Protein AF-R6H726-F1 (afdb_monomer_lite)

Sequence (244 aa):
MNNQNWNPQHPQPAQQMPPIPQSKSGMAIAGFVLGIIALLTSFLPIINNFSFFLAILGMIFGIVGMVGIMKGKKSGKGLAIAAIAICVVSGVVVLGTQSMYSGALDSATSSATTTSTSASSVTNTESTSASDSASGTSSAADPSVSAEYRNALAKAQQYSDMMHMSKQGIYDQLTSEYGEKFPADAAQYAIDNVEADWNANALEKAKLYQDQGSMSKSAIHDQLTSQYGEQFTESEADYAIANL

Secondary structure (DSSP, 8-state):
-------PPPPPP---PPPPPPPP-HHHHHHHHHHHHHHHHTT-TT-TTHHHHHHHHHHHHHHHHHHHHHTTS---HHHHHHHHHHHHHHHHHHHHHHHHHHHHHHHHHTTSSSS---------------------------HHHHHHHHHHHHHHHHHHHHH---HHHHHHHHH-TTTT---HHHHHHHHHH----HHHHHHHHHHHHHHHH---HHHHHHHHH-TTTT---HHHHHHHHHT-

pLDDT: mean 72.54, std 22.47, range [28.48, 98.81]

Structure (mmCIF, N/CA/C/O backbone):
data_AF-R6H726-F1
#
_entry.id   AF-R6H726-F1
#
loop_
_atom_site.group_PDB
_atom_site.id
_atom_site.type_symbol
_atom_site.label_atom_id
_atom_site.label_alt_id
_atom_site.label_comp_id
_atom_site.label_asym_id
_atom_site.label_entity_id
_atom_site.label_seq_id
_atom_site.pdbx_PDB_ins_code
_atom_site.Cartn_x
_atom_site.Cartn_y
_atom_site.Cartn_z
_atom_site.occupancy
_atom_site.B_iso_or_equiv
_atom_site.auth_seq_id
_atom_site.auth_comp_id
_atom_site.auth_asym_id
_atom_site.auth_atom_id
_atom_site.pdbx_PDB_model_num
ATOM 1 N N . MET A 1 1 ? 94.510 34.497 31.373 1.00 40.47 1 MET A N 1
ATOM 2 C CA . MET A 1 1 ? 93.585 33.483 31.920 1.00 40.47 1 MET A CA 1
ATOM 3 C C . MET A 1 1 ? 92.318 33.456 31.079 1.00 40.47 1 MET A C 1
ATOM 5 O O . MET A 1 1 ? 91.913 34.495 30.577 1.00 40.47 1 MET A O 1
ATOM 9 N N . ASN A 1 2 ? 91.782 32.254 30.896 1.00 46.28 2 ASN A N 1
ATOM 10 C CA . ASN A 1 2 ? 90.725 31.847 29.971 1.00 46.28 2 ASN A CA 1
ATOM 11 C C . ASN A 1 2 ? 89.347 32.503 30.179 1.00 46.28 2 ASN A C 1
ATOM 13 O O . ASN A 1 2 ? 88.948 32.751 31.309 1.00 46.28 2 ASN A O 1
ATOM 17 N N . ASN A 1 3 ? 88.630 32.603 29.051 1.00 51.09 3 ASN A N 1
ATOM 18 C CA . ASN A 1 3 ? 87.214 32.288 28.802 1.00 51.09 3 ASN A CA 1
ATOM 19 C C . ASN A 1 3 ? 86.133 32.859 29.734 1.00 51.09 3 ASN A C 1
ATOM 21 O O . ASN A 1 3 ? 86.041 32.477 30.892 1.00 51.09 3 ASN A O 1
ATOM 25 N N . GLN A 1 4 ? 85.143 33.531 29.137 1.00 57.34 4 GLN A N 1
ATOM 26 C CA . GLN A 1 4 ? 83.876 32.870 28.785 1.00 57.34 4 GLN A CA 1
ATOM 27 C C . GLN A 1 4 ? 83.041 33.751 27.839 1.00 57.34 4 GLN A C 1
ATOM 29 O O . GLN A 1 4 ? 82.635 34.858 28.173 1.00 57.34 4 GLN A O 1
ATOM 34 N N . ASN A 1 5 ? 82.812 33.227 26.634 1.00 57.19 5 ASN A N 1
ATOM 35 C CA . ASN A 1 5 ? 81.835 33.709 25.664 1.00 57.19 5 ASN A CA 1
ATOM 36 C C . ASN A 1 5 ? 80.428 33.452 26.225 1.00 57.19 5 ASN A C 1
ATOM 38 O O . ASN A 1 5 ? 80.025 32.293 26.334 1.00 57.19 5 ASN A O 1
ATOM 42 N N . TRP A 1 6 ? 79.705 34.513 26.589 1.00 57.53 6 TRP A N 1
ATOM 43 C CA . TRP A 1 6 ? 78.291 34.433 26.942 1.00 57.53 6 TRP A CA 1
ATOM 44 C C . TRP A 1 6 ? 77.451 35.059 25.826 1.00 57.53 6 TRP A C 1
ATOM 46 O O . TRP A 1 6 ? 77.619 36.227 25.481 1.00 57.53 6 TRP A O 1
ATOM 56 N N . ASN A 1 7 ? 76.568 34.241 25.256 1.00 64.00 7 ASN A N 1
ATOM 57 C CA . ASN A 1 7 ? 75.765 34.516 24.072 1.00 64.00 7 ASN A CA 1
ATOM 58 C C . ASN A 1 7 ? 74.352 34.988 24.475 1.00 64.00 7 ASN A C 1
ATOM 60 O O . ASN A 1 7 ? 73.548 34.148 24.891 1.00 64.00 7 ASN A O 1
ATOM 64 N N . PRO A 1 8 ? 73.993 36.276 24.328 1.00 66.94 8 PRO A N 1
ATOM 65 C CA . PRO A 1 8 ? 72.629 36.724 24.584 1.00 66.94 8 PRO A CA 1
ATOM 66 C C . PRO A 1 8 ? 71.681 36.215 23.490 1.00 66.94 8 PRO A C 1
ATOM 68 O O . PRO A 1 8 ? 71.815 36.551 22.316 1.00 66.94 8 PRO A O 1
ATOM 71 N N . GLN A 1 9 ? 70.707 35.387 23.875 1.00 58.16 9 GLN A N 1
ATOM 72 C CA . GLN A 1 9 ? 69.601 35.017 22.995 1.00 58.16 9 GLN A CA 1
ATOM 73 C C . GLN A 1 9 ? 68.709 36.241 22.754 1.00 58.16 9 GLN A C 1
ATOM 75 O O . GLN A 1 9 ? 68.159 36.818 23.691 1.00 58.16 9 GLN A O 1
ATOM 80 N N . HIS A 1 10 ? 68.560 36.632 21.491 1.00 67.75 10 HIS A N 1
ATOM 81 C CA . HIS A 1 10 ? 67.606 37.658 21.090 1.00 67.75 10 HIS A CA 1
ATOM 82 C C . HIS A 1 10 ? 66.172 37.097 21.177 1.00 67.75 10 HIS A C 1
ATOM 84 O O . HIS A 1 10 ? 65.918 36.024 20.622 1.00 67.75 10 HIS A O 1
ATOM 90 N N . PRO A 1 11 ? 65.219 37.797 21.822 1.00 64.50 11 PRO A N 1
ATOM 91 C CA . PRO A 1 11 ? 63.807 37.432 21.771 1.00 64.50 11 PRO A CA 1
ATOM 92 C C . PRO A 1 11 ? 63.312 37.480 20.321 1.00 64.50 11 PRO A C 1
ATOM 94 O O . PRO A 1 11 ? 63.497 38.486 19.635 1.00 64.50 11 PRO A O 1
ATOM 97 N N . GLN A 1 12 ? 62.694 36.402 19.838 1.00 65.75 12 GLN A N 1
ATOM 98 C CA . GLN A 1 12 ? 62.108 36.391 18.498 1.00 65.75 12 GLN A CA 1
ATOM 99 C C . GLN A 1 12 ? 60.852 37.280 18.459 1.00 65.75 12 GLN A C 1
ATOM 101 O O . GLN A 1 12 ? 60.063 37.248 19.408 1.00 65.75 12 GLN A O 1
ATOM 106 N N . PRO A 1 13 ? 60.633 38.071 17.391 1.00 61.34 13 PRO A N 1
ATOM 107 C CA . PRO A 1 13 ? 59.430 38.883 17.264 1.00 61.34 13 PRO A CA 1
ATOM 108 C C . PRO A 1 13 ? 58.193 37.980 17.182 1.00 61.34 13 PRO A C 1
ATOM 110 O O . PRO A 1 13 ? 58.159 37.021 16.409 1.00 61.34 13 PRO A O 1
ATOM 113 N N . ALA A 1 14 ? 57.175 38.292 17.986 1.00 62.50 14 ALA A N 1
ATOM 114 C CA . ALA A 1 14 ? 55.898 37.590 17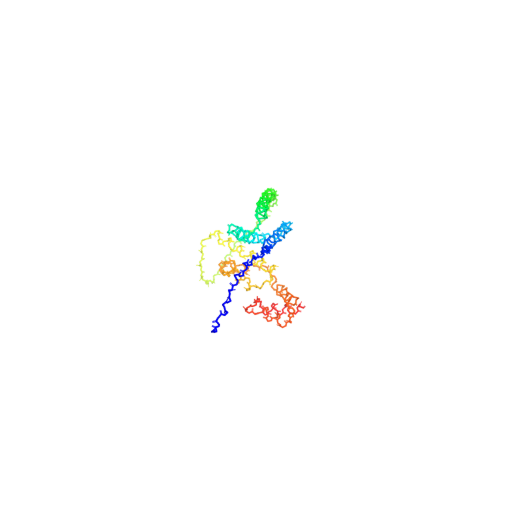.979 1.00 62.50 14 ALA A CA 1
ATOM 115 C C . ALA A 1 14 ? 55.275 37.652 16.576 1.00 62.50 14 ALA A C 1
ATOM 117 O O . ALA A 1 14 ? 54.938 38.729 16.080 1.00 62.50 14 ALA A O 1
ATOM 118 N N . GLN A 1 15 ? 55.139 36.497 15.925 1.00 56.91 15 GLN A N 1
ATOM 119 C CA . GLN A 1 15 ? 54.510 36.406 14.614 1.00 56.91 15 GLN A CA 1
ATOM 120 C C . GLN A 1 15 ? 53.015 36.724 14.741 1.00 56.91 15 GLN A C 1
ATOM 122 O O . GLN A 1 15 ? 52.256 35.972 15.350 1.00 56.91 15 GLN A O 1
ATOM 127 N N . GLN A 1 16 ? 52.590 37.856 14.175 1.00 62.25 16 GLN A N 1
ATOM 128 C CA . GLN A 1 16 ? 51.175 38.175 14.004 1.00 62.25 16 GLN A CA 1
ATOM 129 C C . GLN A 1 16 ? 50.576 37.212 12.977 1.00 62.25 16 GLN A C 1
ATOM 131 O O . GLN A 1 16 ? 50.943 37.218 11.803 1.00 62.25 16 GLN A O 1
ATOM 136 N N . MET A 1 17 ? 49.665 36.361 13.442 1.00 62.59 17 MET A N 1
ATOM 137 C CA . MET A 1 17 ? 48.960 35.392 12.611 1.00 62.59 17 MET A CA 1
ATOM 138 C C . MET A 1 17 ? 48.008 36.130 11.645 1.00 62.59 17 MET A C 1
ATOM 140 O O . MET A 1 17 ? 47.290 37.032 12.088 1.00 62.59 17 MET A O 1
ATOM 144 N N . PRO A 1 18 ? 47.975 35.786 10.343 1.00 73.25 18 PRO A N 1
ATOM 145 C CA . PRO A 1 18 ? 47.077 36.431 9.387 1.00 73.25 18 PRO A CA 1
ATOM 146 C C . PRO A 1 18 ? 45.600 36.168 9.743 1.00 73.25 18 PRO A C 1
ATOM 148 O O . PRO A 1 18 ? 45.278 35.094 10.263 1.00 73.25 18 PRO A O 1
ATOM 151 N N . PRO A 1 19 ? 44.679 37.115 9.466 1.00 69.06 19 PRO A N 1
ATOM 152 C CA . PRO A 1 19 ? 43.258 36.924 9.733 1.00 69.06 19 PRO A CA 1
ATOM 153 C C . PRO A 1 19 ? 42.724 35.724 8.942 1.00 69.06 19 PRO A C 1
ATOM 155 O O . PRO A 1 19 ? 42.840 35.658 7.719 1.00 69.06 19 PRO A O 1
ATOM 158 N N . ILE A 1 20 ? 42.140 34.761 9.659 1.00 65.00 20 ILE A N 1
ATOM 159 C CA . ILE A 1 20 ? 41.645 33.505 9.090 1.00 65.00 20 ILE A CA 1
ATOM 160 C C . ILE A 1 20 ? 40.425 33.805 8.196 1.00 65.00 20 ILE A C 1
ATOM 162 O O . ILE A 1 20 ? 39.453 34.393 8.688 1.00 65.00 20 ILE A O 1
ATOM 166 N N . PRO A 1 21 ? 40.421 33.395 6.913 1.00 64.06 21 PRO A N 1
ATOM 167 C CA . PRO A 1 21 ? 39.277 33.590 6.030 1.00 64.06 21 PRO A CA 1
ATOM 168 C C . PRO A 1 21 ? 38.061 32.803 6.545 1.00 64.06 21 PRO A C 1
ATOM 170 O O . PRO A 1 21 ? 38.102 31.586 6.713 1.00 64.06 21 PRO A O 1
ATOM 173 N N . GLN A 1 22 ? 36.967 33.517 6.821 1.00 61.66 22 GLN A N 1
ATOM 174 C CA . GLN A 1 22 ? 35.716 32.947 7.325 1.00 61.66 22 GLN A CA 1
ATOM 175 C C . GLN A 1 22 ? 34.981 32.213 6.193 1.00 61.66 22 GLN A C 1
ATOM 177 O O . GLN A 1 22 ? 34.599 32.827 5.193 1.00 61.66 22 GLN A O 1
ATOM 182 N N . SER A 1 23 ? 34.761 30.905 6.340 1.00 62.22 23 SER A N 1
ATOM 183 C CA . SER A 1 23 ? 34.026 30.111 5.354 1.00 62.22 23 SER A CA 1
ATOM 184 C C . SER A 1 23 ? 32.521 30.385 5.440 1.00 62.22 23 SER A C 1
ATOM 186 O O . SER A 1 23 ? 31.914 30.415 6.514 1.00 62.22 23 SER A O 1
ATOM 188 N N . LYS A 1 24 ? 31.896 30.614 4.281 1.00 58.06 24 LYS A N 1
ATOM 189 C CA . LYS A 1 24 ? 30.443 30.797 4.182 1.00 58.06 24 LYS A CA 1
ATOM 190 C C . LYS A 1 24 ? 29.753 29.504 4.628 1.00 58.06 24 LYS A C 1
ATOM 192 O O . LYS A 1 24 ? 30.136 28.411 4.218 1.00 58.06 24 LYS A O 1
ATOM 197 N N . SER A 1 25 ? 28.747 29.625 5.494 1.00 59.44 25 SER A N 1
ATOM 198 C CA . SER A 1 25 ? 28.075 28.474 6.104 1.00 59.44 25 SER A CA 1
ATOM 199 C C . SER A 1 25 ? 27.289 27.694 5.049 1.00 59.44 25 SER A C 1
ATOM 201 O O . SER A 1 25 ? 26.216 28.133 4.639 1.00 59.44 25 SER A O 1
ATOM 203 N N . GLY A 1 26 ? 27.787 26.520 4.651 1.00 67.81 26 GLY A N 1
ATOM 204 C CA . GLY A 1 26 ? 27.115 25.638 3.686 1.00 67.81 26 GLY A CA 1
ATOM 205 C C . GLY A 1 26 ? 25.667 25.308 4.065 1.00 67.81 26 GLY A C 1
ATOM 206 O O . GLY A 1 26 ? 24.813 25.200 3.195 1.00 67.81 26 GLY A O 1
ATOM 207 N N . MET A 1 27 ? 25.344 25.284 5.361 1.00 58.47 27 MET A N 1
ATOM 208 C CA . MET A 1 27 ? 23.968 25.078 5.827 1.00 58.47 27 MET A CA 1
ATOM 209 C C . MET A 1 27 ? 23.019 26.247 5.531 1.00 58.47 27 MET A C 1
ATOM 211 O O . MET A 1 27 ? 21.830 26.024 5.344 1.00 58.47 27 MET A O 1
ATOM 215 N N . ALA A 1 28 ? 23.520 27.485 5.454 1.00 59.78 28 ALA A N 1
ATOM 216 C CA . ALA A 1 28 ? 22.685 28.624 5.068 1.00 59.78 28 ALA A CA 1
ATOM 217 C C . ALA A 1 28 ? 22.342 28.568 3.571 1.00 59.78 28 ALA A C 1
ATOM 219 O O . ALA A 1 28 ? 21.227 28.894 3.178 1.00 59.78 28 ALA A O 1
ATOM 220 N N . ILE A 1 29 ? 23.287 28.095 2.754 1.00 69.56 29 ILE A N 1
ATOM 221 C CA . ILE A 1 29 ? 23.073 27.850 1.325 1.00 69.56 29 ILE A CA 1
ATOM 222 C C . ILE A 1 29 ? 22.086 26.691 1.144 1.00 69.56 29 ILE A C 1
ATOM 224 O O . ILE A 1 29 ? 21.140 26.828 0.379 1.00 69.56 29 ILE A O 1
ATOM 228 N N . ALA A 1 30 ? 22.237 25.600 1.901 1.00 69.88 30 ALA A N 1
ATOM 229 C CA . ALA A 1 30 ? 21.300 24.479 1.870 1.00 69.88 30 ALA A CA 1
ATOM 230 C C . ALA A 1 30 ? 19.873 24.907 2.254 1.00 69.88 30 ALA A C 1
ATOM 232 O O . ALA A 1 30 ? 18.935 24.606 1.525 1.00 69.88 30 ALA A O 1
ATOM 233 N N . GLY A 1 31 ? 19.704 25.678 3.335 1.00 67.62 31 GLY A N 1
ATOM 234 C CA . GLY A 1 31 ? 18.392 26.201 3.734 1.00 67.62 31 GLY A CA 1
ATOM 235 C C . GLY A 1 31 ? 17.766 27.125 2.684 1.00 67.62 31 GLY A C 1
ATOM 236 O O . GLY A 1 31 ? 16.566 27.055 2.438 1.00 67.62 31 GLY A O 1
ATOM 237 N N . PHE A 1 32 ? 18.577 27.943 2.010 1.00 68.75 32 PHE A N 1
ATOM 238 C CA . PHE A 1 32 ? 18.111 28.809 0.928 1.00 68.75 32 PHE A CA 1
ATOM 239 C C . PHE A 1 32 ? 17.684 28.015 -0.316 1.00 68.75 32 PHE A C 1
ATOM 241 O O . PHE A 1 32 ? 16.615 28.266 -0.867 1.00 68.75 32 PHE A O 1
ATOM 248 N N . VAL A 1 33 ? 18.478 27.020 -0.726 1.00 74.56 33 VAL A N 1
ATOM 249 C CA . VAL A 1 33 ? 18.163 26.138 -1.863 1.00 74.56 33 VAL A CA 1
ATOM 250 C C . VAL A 1 33 ? 16.895 25.328 -1.586 1.00 74.56 33 VAL A C 1
ATOM 252 O O . VAL A 1 33 ? 16.021 25.258 -2.445 1.00 74.56 33 VAL A O 1
ATOM 255 N N . LEU A 1 34 ? 16.743 24.791 -0.373 1.00 64.69 34 LEU A N 1
ATOM 256 C CA . LEU A 1 34 ? 15.528 24.082 0.033 1.00 64.69 34 LEU A CA 1
ATOM 257 C C . LEU A 1 34 ? 14.300 25.005 0.063 1.00 64.69 34 LEU A C 1
ATOM 259 O O . LEU A 1 34 ? 13.231 24.598 -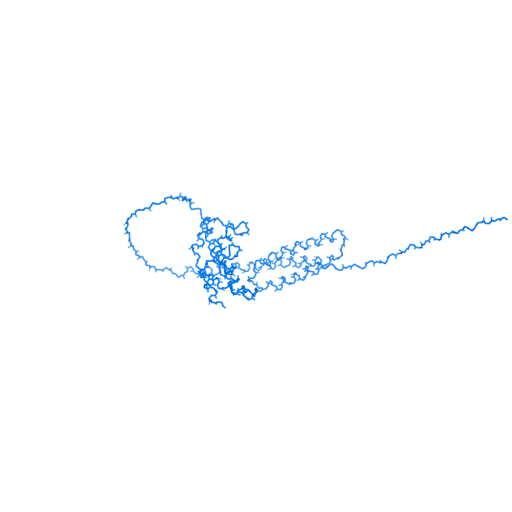0.380 1.00 64.69 34 LEU A O 1
ATOM 263 N N . GLY A 1 35 ? 14.449 26.258 0.507 1.00 68.31 35 GLY A N 1
ATOM 264 C CA . GLY A 1 35 ? 13.370 27.251 0.475 1.00 68.31 35 GLY A CA 1
ATOM 265 C C . GLY A 1 35 ? 12.905 27.597 -0.944 1.00 68.31 35 GLY A C 1
ATOM 266 O O . GLY A 1 35 ? 11.708 27.728 -1.186 1.00 68.31 35 GLY A O 1
ATOM 267 N N . ILE A 1 36 ? 13.832 27.684 -1.903 1.00 74.94 36 ILE A N 1
ATOM 268 C CA . ILE A 1 36 ? 13.493 27.893 -3.319 1.00 74.94 36 ILE A CA 1
ATOM 269 C C . ILE A 1 36 ? 12.785 26.666 -3.899 1.00 74.94 36 ILE A C 1
ATOM 271 O O . ILE A 1 36 ? 11.773 26.820 -4.575 1.00 74.94 36 ILE A O 1
ATOM 275 N N . ILE A 1 37 ? 13.271 25.453 -3.617 1.00 72.19 37 ILE A N 1
ATOM 276 C CA . ILE A 1 37 ? 12.619 24.213 -4.067 1.00 72.19 37 ILE A CA 1
ATOM 277 C C . ILE A 1 37 ? 11.195 24.121 -3.498 1.00 72.19 37 ILE A C 1
ATOM 279 O O . ILE A 1 37 ? 10.268 23.786 -4.232 1.00 72.19 37 ILE A O 1
ATOM 283 N N . ALA A 1 38 ? 10.991 24.492 -2.233 1.00 62.19 38 ALA A N 1
ATOM 284 C CA . ALA A 1 38 ? 9.666 24.558 -1.619 1.00 62.19 38 ALA A CA 1
ATOM 285 C C . ALA A 1 38 ? 8.751 25.595 -2.300 1.00 62.19 38 ALA A C 1
ATOM 287 O O . ALA A 1 38 ? 7.594 25.299 -2.581 1.00 62.19 38 ALA A O 1
ATOM 288 N N . LEU A 1 39 ? 9.262 26.786 -2.639 1.00 67.00 39 LEU A N 1
ATOM 289 C CA . LEU A 1 39 ? 8.493 27.804 -3.371 1.00 67.00 39 LEU A CA 1
ATOM 290 C C . LEU A 1 39 ? 8.109 27.352 -4.784 1.00 67.00 39 LEU A C 1
ATOM 292 O O . LEU A 1 39 ? 6.985 27.590 -5.215 1.00 67.00 39 LEU A O 1
ATOM 296 N N . LEU A 1 40 ? 9.024 26.692 -5.498 1.00 71.06 40 LEU A N 1
ATOM 297 C CA . LEU A 1 40 ? 8.775 26.204 -6.856 1.00 71.06 40 LEU A CA 1
ATOM 298 C C . LEU A 1 40 ? 7.818 25.004 -6.880 1.00 71.06 40 LEU A C 1
ATOM 300 O O . LEU A 1 40 ? 7.033 24.866 -7.813 1.00 71.06 40 LEU A O 1
ATOM 304 N N . THR A 1 41 ? 7.839 24.162 -5.845 1.00 65.19 41 THR A N 1
ATOM 305 C CA . THR A 1 41 ? 6.905 23.030 -5.695 1.00 65.19 41 THR A CA 1
ATOM 306 C C . THR A 1 41 ? 5.542 23.442 -5.126 1.00 65.19 41 THR A C 1
ATOM 308 O O . THR A 1 41 ? 4.568 22.715 -5.302 1.00 65.19 41 THR A O 1
ATOM 311 N N . SER 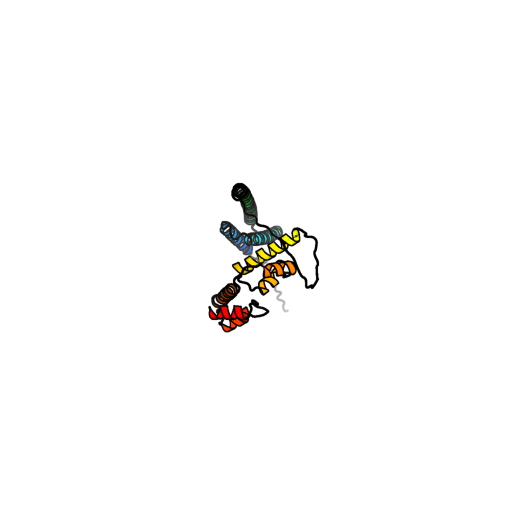A 1 42 ? 5.434 24.639 -4.536 1.00 61.50 42 SER A N 1
ATOM 312 C CA . SER A 1 42 ? 4.196 25.210 -3.976 1.00 61.50 42 SER A CA 1
ATOM 313 C C . SER A 1 42 ? 3.061 25.389 -5.001 1.00 61.50 42 SER A C 1
ATOM 315 O O . SER A 1 42 ? 1.902 25.530 -4.623 1.00 61.50 42 SER A O 1
ATOM 317 N N . PHE A 1 43 ? 3.361 25.380 -6.307 1.00 58.31 43 PHE A N 1
ATOM 318 C CA . PHE A 1 43 ? 2.370 25.608 -7.370 1.00 58.31 43 PHE A CA 1
ATOM 319 C C . PHE A 1 43 ? 1.674 24.331 -7.885 1.00 58.31 43 PHE A C 1
ATOM 321 O O . PHE A 1 43 ? 0.886 24.406 -8.826 1.00 58.31 43 PHE A O 1
ATOM 328 N N . LEU A 1 44 ? 1.933 23.164 -7.275 1.00 49.44 44 LEU A N 1
ATOM 329 C CA . LEU A 1 44 ? 1.243 21.903 -7.574 1.00 49.44 44 LEU A CA 1
ATOM 330 C C . LEU A 1 44 ? 0.349 21.475 -6.389 1.00 49.44 44 LEU A C 1
ATOM 332 O O . LEU A 1 44 ? 0.836 20.841 -5.452 1.00 49.44 44 LEU A O 1
ATOM 336 N N . PRO A 1 45 ? -0.965 21.766 -6.420 1.00 55.03 45 PRO A N 1
ATOM 337 C CA . PRO A 1 45 ? -1.899 21.521 -5.310 1.00 55.03 45 PRO A CA 1
ATOM 338 C C . PRO A 1 45 ? -2.178 20.040 -4.964 1.00 55.03 45 PRO A C 1
ATOM 340 O O . PRO A 1 45 ? -2.977 19.768 -4.075 1.00 55.03 45 PRO A O 1
ATOM 343 N N . ILE A 1 46 ? -1.515 19.074 -5.614 1.00 48.81 46 ILE A N 1
ATOM 344 C CA . ILE A 1 46 ? -1.715 17.628 -5.385 1.00 48.81 46 ILE A CA 1
ATOM 345 C C . ILE A 1 46 ? -0.662 17.042 -4.411 1.00 48.81 46 ILE A C 1
ATOM 347 O O . ILE A 1 46 ? -0.889 15.995 -3.813 1.00 48.81 46 ILE A O 1
ATOM 351 N N . ILE A 1 47 ? 0.457 17.736 -4.145 1.00 55.78 47 ILE A N 1
ATOM 352 C CA . ILE A 1 47 ? 1.514 17.279 -3.212 1.00 55.78 47 ILE A CA 1
ATOM 353 C C . ILE A 1 47 ? 1.337 17.977 -1.849 1.00 55.78 47 ILE A C 1
ATOM 355 O O . ILE A 1 47 ? 2.178 18.747 -1.390 1.00 55.78 47 ILE A O 1
ATOM 359 N N . ASN A 1 48 ? 0.190 17.764 -1.203 1.00 56.31 48 ASN A N 1
ATOM 360 C CA . ASN A 1 48 ? -0.256 18.595 -0.073 1.00 56.31 48 ASN A CA 1
ATOM 361 C C . ASN A 1 48 ? 0.095 18.067 1.339 1.00 56.31 48 ASN A C 1
ATOM 363 O O . ASN A 1 48 ? -0.296 18.678 2.324 1.00 56.31 48 ASN A O 1
ATOM 367 N N . ASN A 1 49 ? 0.862 16.981 1.489 1.00 50.25 49 ASN A N 1
ATOM 368 C CA . ASN A 1 49 ? 1.319 16.541 2.824 1.00 50.25 49 ASN A CA 1
ATOM 369 C C . ASN A 1 49 ? 2.838 16.597 3.018 1.00 50.25 49 ASN A C 1
ATOM 371 O O . ASN A 1 49 ? 3.301 16.844 4.127 1.00 50.25 49 ASN A O 1
ATOM 375 N N . PHE A 1 50 ? 3.639 16.456 1.960 1.00 60.62 50 PHE A N 1
ATOM 376 C CA . PHE A 1 50 ? 5.101 16.443 2.089 1.00 60.62 50 PHE A CA 1
ATOM 377 C C . PHE A 1 50 ? 5.682 17.837 2.385 1.00 60.62 50 PHE A C 1
ATOM 379 O O . PHE A 1 50 ? 6.585 17.986 3.210 1.00 60.62 50 PHE A O 1
ATOM 386 N N . SER A 1 51 ? 5.106 18.884 1.788 1.00 58.75 51 SER A N 1
ATOM 387 C CA . SER A 1 51 ? 5.564 20.270 1.953 1.00 58.75 51 SER A CA 1
ATOM 388 C C . SER A 1 51 ? 5.374 20.806 3.373 1.00 58.75 51 SER A C 1
ATOM 390 O O . SER A 1 51 ? 6.171 21.628 3.820 1.00 58.75 51 SER A O 1
ATOM 392 N N . PHE A 1 52 ? 4.378 20.312 4.118 1.00 61.75 52 PHE A N 1
ATOM 393 C CA . PHE A 1 52 ? 4.178 20.675 5.523 1.00 61.75 52 PHE A CA 1
ATOM 394 C C . PHE A 1 52 ? 5.325 20.161 6.406 1.00 61.75 52 PHE A C 1
ATOM 396 O O . PHE A 1 52 ? 5.909 20.925 7.177 1.00 61.75 52 PHE A O 1
ATOM 403 N N . PHE A 1 53 ? 5.727 18.898 6.234 1.00 63.62 53 PHE A N 1
ATOM 404 C CA . PHE A 1 53 ? 6.869 18.334 6.957 1.00 63.62 53 PHE A CA 1
ATOM 405 C C . PHE A 1 53 ? 8.192 18.992 6.544 1.00 63.62 53 PHE A C 1
ATOM 407 O O . PHE A 1 53 ? 9.019 19.293 7.406 1.00 63.62 53 PHE A O 1
ATOM 414 N N . LEU A 1 54 ? 8.374 19.308 5.256 1.00 63.03 54 LEU A N 1
ATOM 415 C CA . LEU A 1 54 ? 9.545 20.055 4.780 1.00 63.03 54 LEU A CA 1
ATOM 416 C C . LEU A 1 54 ? 9.591 21.483 5.334 1.00 63.03 54 LEU A C 1
ATOM 418 O O . LEU A 1 54 ? 10.671 21.964 5.675 1.00 63.03 54 LEU A O 1
ATOM 422 N N . ALA A 1 55 ? 8.443 22.147 5.474 1.00 59.59 55 ALA A N 1
ATOM 423 C CA . ALA A 1 55 ? 8.355 23.473 6.074 1.00 59.59 55 ALA A CA 1
ATOM 424 C C . ALA A 1 55 ? 8.706 23.444 7.569 1.00 59.59 55 ALA A C 1
ATOM 426 O O . ALA A 1 55 ? 9.462 24.301 8.030 1.00 59.59 55 ALA A O 1
ATOM 427 N N . ILE A 1 56 ? 8.242 22.434 8.315 1.00 72.94 56 ILE A N 1
ATOM 428 C CA . ILE A 1 56 ? 8.610 22.241 9.727 1.00 72.94 56 ILE A CA 1
ATOM 429 C C . ILE A 1 56 ? 10.114 21.982 9.860 1.00 72.94 56 ILE A C 1
ATOM 431 O O . ILE A 1 56 ? 10.780 22.637 10.663 1.00 72.94 56 ILE A O 1
ATOM 435 N N . LEU A 1 57 ? 10.682 21.091 9.040 1.00 72.62 57 LEU A N 1
ATOM 436 C CA . LEU A 1 57 ? 12.127 20.842 9.027 1.00 72.62 57 LEU A CA 1
ATOM 437 C C . LEU A 1 57 ? 12.908 22.117 8.680 1.00 72.62 57 LEU A C 1
ATOM 439 O O . LEU A 1 57 ? 13.852 22.473 9.385 1.00 72.62 57 LEU A O 1
ATOM 443 N N . GLY A 1 58 ? 12.494 22.846 7.642 1.00 66.31 58 GLY A N 1
ATOM 444 C CA . GLY A 1 58 ? 13.106 24.112 7.239 1.00 66.31 58 GLY A CA 1
ATOM 445 C C . GLY A 1 58 ? 13.061 25.171 8.343 1.00 66.31 58 GLY A C 1
ATOM 446 O O . GLY A 1 58 ? 14.059 25.852 8.589 1.00 66.31 58 GLY A O 1
ATOM 447 N N . MET A 1 59 ? 11.947 25.261 9.072 1.00 73.88 59 MET A N 1
ATOM 448 C CA . MET A 1 59 ? 11.795 26.151 10.222 1.00 73.88 59 MET A CA 1
ATOM 449 C C . MET A 1 59 ? 12.752 25.770 11.357 1.00 73.88 59 MET A C 1
ATOM 451 O O . MET A 1 59 ? 13.435 26.640 11.898 1.00 73.88 59 MET A O 1
ATOM 455 N N . ILE A 1 60 ? 12.869 24.478 11.677 1.00 75.50 60 ILE A N 1
ATOM 456 C CA . ILE A 1 60 ? 13.784 23.974 12.711 1.00 75.50 60 ILE A CA 1
ATOM 457 C C . ILE A 1 60 ? 15.239 24.298 12.346 1.00 75.50 60 ILE A C 1
ATOM 459 O O . ILE A 1 60 ? 15.966 24.876 13.158 1.00 75.50 60 ILE A O 1
ATOM 463 N N . PHE A 1 61 ? 15.664 24.007 11.114 1.00 70.12 61 PHE A N 1
ATOM 464 C CA . PHE A 1 61 ? 17.015 24.339 10.649 1.00 70.12 61 PHE A CA 1
ATOM 465 C C . PHE A 1 61 ? 17.267 25.855 10.616 1.00 70.12 61 PHE A C 1
ATOM 467 O O . PHE A 1 61 ? 18.365 26.301 10.963 1.00 70.12 61 PHE A O 1
ATOM 474 N N . GLY A 1 62 ? 16.256 26.659 10.274 1.00 65.62 62 GLY A N 1
ATOM 475 C CA . GLY A 1 62 ? 16.313 28.120 10.330 1.00 65.62 62 GLY A CA 1
ATOM 476 C C . GLY A 1 62 ? 16.515 28.652 11.751 1.00 65.62 62 GLY A C 1
ATOM 477 O O . GLY A 1 62 ? 17.400 29.480 11.981 1.00 65.62 62 GLY A O 1
ATOM 478 N N . ILE A 1 63 ? 15.763 28.129 12.724 1.00 71.00 63 ILE A N 1
ATOM 479 C CA . ILE A 1 63 ? 15.873 28.506 14.141 1.00 71.00 63 ILE A CA 1
ATOM 480 C C . ILE A 1 63 ? 17.246 28.106 14.701 1.00 71.00 63 ILE A C 1
ATOM 482 O O . ILE A 1 63 ? 17.922 28.929 15.321 1.00 71.00 63 ILE A O 1
ATOM 486 N N . VAL A 1 64 ? 17.716 26.884 14.431 1.00 67.75 64 VAL A N 1
ATOM 487 C CA . VAL A 1 64 ? 19.043 26.412 14.875 1.00 67.75 64 VAL A CA 1
ATOM 488 C C . VAL A 1 64 ? 20.168 27.240 14.240 1.00 67.75 64 VAL A C 1
ATOM 490 O O . VAL A 1 64 ? 21.132 27.615 14.917 1.00 67.75 64 VAL A O 1
ATOM 493 N N . GLY A 1 65 ? 20.028 27.602 12.962 1.00 59.69 65 GLY A N 1
ATOM 494 C CA . GLY A 1 65 ? 20.928 28.532 12.282 1.00 59.69 65 GLY A CA 1
ATOM 495 C C . GLY A 1 65 ? 20.959 29.913 12.946 1.00 59.69 65 GLY A C 1
ATOM 496 O O . GLY A 1 65 ? 22.041 30.457 13.179 1.00 59.69 65 GLY A O 1
ATOM 497 N N . MET A 1 66 ? 19.794 30.446 13.322 1.00 60.81 66 MET A N 1
ATOM 498 C CA . MET A 1 66 ? 19.652 31.744 13.989 1.00 60.81 66 MET A CA 1
ATOM 499 C C . MET A 1 66 ? 20.293 31.758 15.386 1.00 60.81 66 MET A C 1
ATOM 501 O O . MET A 1 66 ? 21.018 32.695 15.729 1.00 60.81 66 MET A O 1
ATOM 505 N N . VAL A 1 67 ? 20.133 30.686 16.168 1.00 63.22 67 VAL A N 1
ATOM 506 C CA . VAL A 1 67 ? 20.775 30.538 17.489 1.00 63.22 67 VAL A CA 1
ATOM 507 C C . VAL A 1 67 ? 22.307 30.477 17.367 1.00 63.22 67 VAL A C 1
ATOM 509 O O . VAL A 1 67 ? 23.026 31.039 18.199 1.00 63.22 67 VAL A O 1
ATOM 512 N N . GLY A 1 68 ? 22.831 29.876 16.293 1.00 57.53 68 GLY A N 1
ATOM 513 C CA . GLY A 1 68 ? 24.264 29.894 15.973 1.00 57.53 68 GLY A CA 1
ATOM 514 C C . GLY A 1 68 ? 24.820 31.289 15.645 1.00 57.53 68 GLY A C 1
ATOM 515 O O . GLY A 1 68 ? 25.990 31.562 15.927 1.00 57.53 68 GLY A O 1
ATOM 516 N N . ILE A 1 69 ? 23.986 32.185 15.104 1.00 56.47 69 ILE A N 1
ATOM 517 C CA . ILE A 1 69 ? 24.322 33.594 14.829 1.00 56.47 69 ILE A CA 1
ATOM 518 C C . ILE A 1 69 ? 24.281 34.425 16.124 1.00 56.47 69 ILE A C 1
ATOM 520 O O . ILE A 1 69 ? 25.161 35.259 16.340 1.00 56.47 69 ILE A O 1
ATOM 524 N N . MET A 1 70 ? 23.316 34.173 17.021 1.00 57.16 70 MET A N 1
ATOM 525 C CA . MET A 1 70 ? 23.196 34.879 18.312 1.00 57.16 70 MET A CA 1
ATOM 526 C C . MET A 1 70 ? 24.363 34.586 19.266 1.00 57.16 70 MET A C 1
ATOM 528 O O . MET A 1 70 ? 24.788 35.472 20.000 1.00 57.16 70 MET A O 1
ATOM 532 N N . LYS A 1 71 ? 24.950 33.383 19.207 1.00 57.78 71 LYS A N 1
ATOM 533 C CA . LYS A 1 71 ? 26.164 33.015 19.965 1.00 57.78 71 LYS A CA 1
ATOM 534 C C . LYS A 1 71 ? 27.474 33.569 19.369 1.00 57.78 71 LYS A C 1
ATOM 536 O O . LYS A 1 71 ? 28.553 33.180 19.806 1.00 57.78 71 LYS A O 1
ATOM 541 N N . GLY A 1 72 ? 27.402 34.445 18.361 1.00 58.34 72 GLY A N 1
ATOM 542 C CA . GLY A 1 72 ? 28.550 35.178 17.811 1.00 58.34 72 GLY A CA 1
ATOM 543 C C . GLY A 1 72 ? 29.527 34.356 16.962 1.00 58.34 72 GLY A C 1
ATOM 544 O O . GLY A 1 72 ? 30.572 34.871 16.581 1.00 58.34 72 GLY A O 1
ATOM 545 N N . LYS A 1 73 ? 29.213 33.092 16.638 1.00 56.34 73 LYS A N 1
ATOM 546 C CA . LYS A 1 73 ? 30.156 32.173 15.972 1.00 56.34 73 LYS A CA 1
ATOM 547 C C . LYS A 1 73 ? 30.137 32.254 14.435 1.00 56.34 73 LYS A C 1
ATOM 549 O O . LYS A 1 73 ? 31.019 31.682 13.803 1.00 56.34 73 LYS A O 1
ATOM 554 N N . LYS A 1 74 ? 29.144 32.919 13.820 1.00 53.56 74 LYS A N 1
ATOM 555 C CA . LYS A 1 74 ? 28.985 33.047 12.352 1.00 53.56 74 LYS A CA 1
ATOM 556 C C . LYS A 1 74 ? 28.326 34.383 11.967 1.00 53.56 74 LYS A C 1
ATOM 558 O O . LYS A 1 74 ? 27.405 34.825 12.651 1.00 53.56 74 LYS A O 1
ATOM 563 N N . SER A 1 75 ? 28.755 35.011 10.867 1.00 59.19 75 SER A N 1
ATOM 564 C CA . SER A 1 75 ? 28.148 36.245 10.331 1.00 59.19 75 SER A CA 1
ATOM 565 C C . SER A 1 75 ? 27.143 35.944 9.204 1.00 59.19 75 SER A C 1
ATOM 567 O O . SER A 1 75 ? 27.322 35.004 8.432 1.00 59.19 75 SER A O 1
ATOM 569 N N . GLY A 1 76 ? 26.051 36.718 9.133 1.00 59.03 76 GLY A N 1
ATOM 570 C CA . GLY A 1 76 ? 24.976 36.503 8.145 1.00 59.03 76 GLY A CA 1
ATOM 571 C C . GLY A 1 76 ? 23.616 37.126 8.485 1.00 59.03 76 GLY A C 1
ATOM 572 O O . GLY A 1 76 ? 22.598 36.685 7.958 1.00 59.03 76 GLY A O 1
ATOM 573 N N . LYS A 1 77 ? 23.580 38.140 9.366 1.00 58.66 77 LYS A N 1
ATOM 574 C CA . LYS A 1 77 ? 22.346 38.714 9.939 1.00 58.66 77 LYS A CA 1
ATOM 575 C C . LYS A 1 77 ? 21.321 39.134 8.872 1.00 58.66 77 LYS A C 1
ATOM 577 O O . LYS A 1 77 ? 20.142 38.858 9.039 1.00 58.66 77 LYS A O 1
ATOM 582 N N . GLY A 1 78 ? 21.769 39.720 7.757 1.00 62.56 78 GLY A N 1
ATOM 583 C CA . GLY A 1 78 ? 20.880 40.145 6.666 1.00 62.56 78 GLY A CA 1
ATOM 584 C C . GLY A 1 78 ? 20.183 38.991 5.937 1.00 62.56 78 GLY A C 1
ATOM 585 O O . GLY A 1 78 ? 18.998 39.088 5.641 1.00 62.56 78 GLY A O 1
ATOM 586 N N . LEU A 1 79 ? 20.880 37.871 5.710 1.00 59.72 79 LEU A N 1
ATOM 587 C CA . LEU A 1 79 ? 20.309 36.706 5.024 1.00 59.72 79 LEU A CA 1
ATOM 588 C C . LEU A 1 79 ? 19.302 35.962 5.914 1.00 59.72 79 LEU A C 1
ATOM 590 O O . LEU A 1 79 ? 18.276 35.503 5.426 1.00 59.72 79 LEU A O 1
ATOM 594 N N . ALA A 1 80 ? 19.564 35.887 7.222 1.00 56.75 80 ALA A N 1
ATOM 595 C CA . ALA A 1 80 ? 18.636 35.283 8.176 1.00 56.75 80 ALA A CA 1
ATOM 596 C C . ALA A 1 80 ? 17.346 36.108 8.327 1.00 56.75 80 ALA A C 1
ATOM 598 O O . ALA A 1 80 ? 16.255 35.546 8.337 1.00 56.75 80 ALA A O 1
ATOM 599 N N . ILE A 1 81 ? 17.459 37.441 8.372 1.00 69.19 81 ILE A N 1
ATOM 600 C CA . ILE A 1 81 ? 16.295 38.341 8.393 1.00 69.19 81 ILE A CA 1
ATOM 601 C C . ILE A 1 81 ? 15.488 38.204 7.096 1.00 69.19 81 ILE A C 1
ATOM 603 O O . ILE A 1 81 ? 14.266 38.093 7.154 1.00 69.19 81 ILE A O 1
ATOM 607 N N . ALA A 1 82 ? 16.158 38.144 5.940 1.00 65.19 82 ALA A N 1
ATOM 608 C CA . ALA A 1 82 ? 15.495 37.922 4.657 1.00 65.19 82 ALA A CA 1
ATOM 609 C C . ALA A 1 82 ? 14.763 36.569 4.611 1.00 65.19 82 ALA A C 1
ATOM 611 O O . ALA A 1 82 ? 13.618 36.515 4.175 1.00 65.19 82 ALA A O 1
ATOM 612 N N . ALA A 1 83 ? 15.375 35.493 5.118 1.00 59.91 83 ALA A N 1
ATOM 613 C CA . ALA A 1 83 ? 14.747 34.173 5.174 1.00 59.91 83 ALA A CA 1
ATOM 614 C C . ALA A 1 83 ? 13.495 34.160 6.067 1.00 59.91 83 ALA A C 1
ATOM 616 O O . ALA A 1 83 ? 12.465 33.626 5.669 1.00 59.91 83 ALA A O 1
ATOM 617 N N . ILE A 1 84 ? 13.550 34.801 7.240 1.00 65.06 84 ILE A N 1
ATOM 618 C CA . ILE A 1 84 ? 12.390 34.912 8.136 1.00 65.06 84 ILE A CA 1
ATOM 619 C C . ILE A 1 84 ? 11.272 35.726 7.472 1.00 65.06 84 ILE A C 1
ATOM 621 O O . ILE A 1 84 ? 10.120 35.303 7.497 1.00 65.06 84 ILE A O 1
ATOM 625 N N . ALA A 1 85 ? 11.599 36.855 6.836 1.00 73.56 85 ALA A N 1
ATOM 626 C CA . ALA A 1 85 ? 10.615 37.676 6.133 1.00 73.56 85 ALA A CA 1
ATOM 627 C C . ALA A 1 85 ? 9.937 36.905 4.987 1.00 73.56 85 ALA A C 1
ATOM 629 O O . ALA A 1 85 ? 8.714 36.941 4.862 1.00 73.56 85 ALA A O 1
ATOM 630 N N . ILE A 1 86 ? 10.708 36.148 4.201 1.00 70.69 86 ILE A N 1
ATOM 631 C CA . ILE A 1 86 ? 10.184 35.295 3.125 1.00 70.69 86 ILE A CA 1
ATOM 632 C C . ILE A 1 86 ? 9.277 34.192 3.691 1.00 70.69 86 ILE A C 1
ATOM 634 O O . ILE A 1 86 ? 8.210 33.947 3.128 1.00 70.69 86 ILE A O 1
ATOM 638 N N . CYS A 1 87 ? 9.636 33.569 4.818 1.00 62.66 87 CYS A N 1
ATOM 639 C CA . CYS A 1 87 ? 8.791 32.568 5.476 1.00 62.66 87 CYS A CA 1
ATOM 640 C C . CYS A 1 87 ? 7.465 33.156 5.972 1.00 62.66 87 CYS A C 1
ATOM 642 O O . CYS A 1 87 ? 6.420 32.540 5.781 1.00 62.66 87 CYS A O 1
ATOM 644 N N . VAL A 1 88 ? 7.485 34.351 6.572 1.00 72.56 88 VAL A N 1
ATOM 645 C CA . VAL A 1 88 ? 6.265 35.019 7.057 1.00 72.56 88 VAL A CA 1
ATOM 646 C C . VAL A 1 88 ? 5.345 35.382 5.891 1.00 72.56 88 VAL A C 1
ATOM 648 O O . VAL A 1 88 ? 4.156 35.079 5.939 1.00 72.56 88 VAL A O 1
ATOM 651 N N . VAL A 1 89 ? 5.890 35.960 4.816 1.00 73.19 89 VAL A N 1
ATOM 652 C CA . VAL A 1 89 ? 5.115 36.292 3.608 1.00 73.19 89 VAL A CA 1
ATOM 653 C C . VAL A 1 89 ? 4.531 35.029 2.969 1.00 73.19 89 VAL A C 1
ATOM 655 O O . VAL A 1 89 ? 3.350 35.005 2.634 1.00 73.19 89 VAL A O 1
ATOM 658 N N . SER A 1 90 ? 5.316 33.955 2.870 1.00 61.59 90 SER A N 1
ATOM 659 C CA . SER A 1 90 ? 4.847 32.676 2.320 1.00 61.59 90 SER A CA 1
ATOM 660 C C . SER A 1 90 ? 3.747 32.052 3.184 1.00 61.59 90 SER A C 1
ATOM 662 O O . SER A 1 90 ? 2.751 31.578 2.649 1.00 61.59 90 SER A O 1
ATOM 664 N N . GLY A 1 91 ? 3.865 32.116 4.515 1.00 65.62 91 GLY A N 1
ATOM 665 C CA . GLY A 1 91 ? 2.828 31.646 5.438 1.00 65.62 91 GLY A CA 1
ATOM 666 C C . GLY A 1 91 ? 1.502 32.390 5.269 1.00 65.62 91 GLY A C 1
ATOM 667 O O . GLY A 1 91 ? 0.448 31.761 5.228 1.00 65.62 91 GLY A O 1
ATOM 668 N N . VAL A 1 92 ? 1.543 33.714 5.084 1.00 72.94 92 VAL A N 1
ATOM 669 C CA . VAL A 1 92 ? 0.341 34.523 4.812 1.00 72.94 92 VAL A CA 1
ATOM 670 C C . VAL A 1 92 ? -0.294 34.151 3.468 1.00 72.94 92 VAL A C 1
ATOM 672 O O . VAL A 1 92 ? -1.514 34.046 3.386 1.00 72.94 92 VAL A O 1
ATOM 675 N N . VAL A 1 93 ? 0.505 33.890 2.429 1.00 69.69 93 VAL A N 1
ATOM 676 C CA . VAL A 1 93 ? 0.003 33.454 1.111 1.00 69.69 93 VAL A CA 1
ATOM 677 C C . VAL A 1 93 ? -0.624 32.054 1.176 1.00 69.69 93 VAL A C 1
ATOM 679 O O . VAL A 1 93 ? -1.692 31.836 0.603 1.00 69.69 93 VAL A O 1
ATOM 682 N N . VAL A 1 94 ? -0.021 31.115 1.911 1.00 66.00 94 VAL A N 1
ATOM 683 C CA . VAL A 1 94 ? -0.551 29.750 2.101 1.00 66.00 94 VAL A CA 1
ATOM 684 C C . VAL A 1 94 ? -1.868 29.769 2.884 1.00 66.00 94 VAL A C 1
ATOM 686 O O . VAL A 1 94 ? -2.837 29.132 2.474 1.00 66.00 94 VAL A O 1
ATOM 689 N N . LEU A 1 95 ? -1.945 30.551 3.965 1.00 61.41 95 LEU A N 1
ATOM 690 C CA . LEU A 1 95 ? -3.180 30.737 4.737 1.00 61.41 95 LEU A CA 1
ATOM 691 C C . LEU A 1 95 ? -4.259 31.474 3.923 1.00 61.41 95 LEU A C 1
ATOM 693 O O . LEU A 1 95 ? -5.433 31.114 3.984 1.00 61.41 95 LEU A O 1
ATOM 697 N N . GLY A 1 96 ? -3.868 32.459 3.109 1.00 58.59 96 GLY A N 1
ATOM 698 C CA . GLY A 1 96 ? -4.765 33.166 2.191 1.00 58.59 96 GLY A CA 1
ATOM 699 C C . GLY A 1 96 ? -5.359 32.244 1.125 1.00 58.59 96 GLY A C 1
ATOM 700 O O . GLY A 1 96 ? -6.553 32.312 0.835 1.00 58.59 96 GLY A O 1
ATOM 701 N N . THR A 1 97 ? -4.556 31.314 0.609 1.00 62.47 97 THR A N 1
ATOM 702 C CA . THR A 1 97 ? -4.999 30.312 -0.367 1.00 62.47 97 THR A CA 1
ATOM 703 C C . THR A 1 97 ? -6.078 29.399 0.226 1.00 62.47 97 THR A C 1
ATOM 705 O O . THR A 1 97 ? -7.069 29.143 -0.445 1.00 62.47 97 THR A O 1
ATOM 708 N N . GLN A 1 98 ? -5.994 29.013 1.505 1.00 48.06 98 GLN A N 1
ATOM 709 C CA . GLN A 1 98 ? -7.048 28.226 2.175 1.00 48.06 98 GLN A CA 1
ATOM 710 C C . GLN A 1 98 ? -8.400 28.969 2.257 1.00 48.06 98 GLN A C 1
ATOM 712 O O . GLN A 1 98 ? -9.453 28.357 2.088 1.00 48.06 98 GLN A O 1
ATOM 717 N N . SER A 1 99 ? -8.389 30.296 2.441 1.00 53.53 99 SER A N 1
ATOM 718 C CA . SER A 1 99 ? -9.614 31.114 2.537 1.00 53.53 99 SER A CA 1
ATOM 719 C C . SER A 1 99 ? -10.368 31.285 1.208 1.00 53.53 99 SER A C 1
ATOM 721 O O . SER A 1 99 ? -11.561 31.575 1.200 1.00 53.53 99 SER A O 1
ATOM 723 N N . MET A 1 100 ? -9.686 31.059 0.082 1.00 56.88 100 MET A N 1
ATOM 724 C CA . MET A 1 100 ? -10.285 31.048 -1.256 1.00 56.88 100 MET A CA 1
ATOM 725 C C . MET A 1 100 ? -10.969 29.708 -1.580 1.00 56.88 100 MET A C 1
ATOM 727 O O . MET A 1 100 ? -11.914 29.686 -2.366 1.00 56.88 100 MET A O 1
ATOM 731 N N . TYR A 1 101 ? -10.527 28.595 -0.977 1.00 53.41 101 TYR A N 1
ATOM 732 C CA . TYR A 1 101 ? -11.099 27.266 -1.233 1.00 53.41 101 TYR A CA 1
ATOM 733 C C . TYR A 1 101 ? -12.390 26.995 -0.440 1.00 53.41 101 TYR A C 1
ATOM 735 O O . TYR A 1 1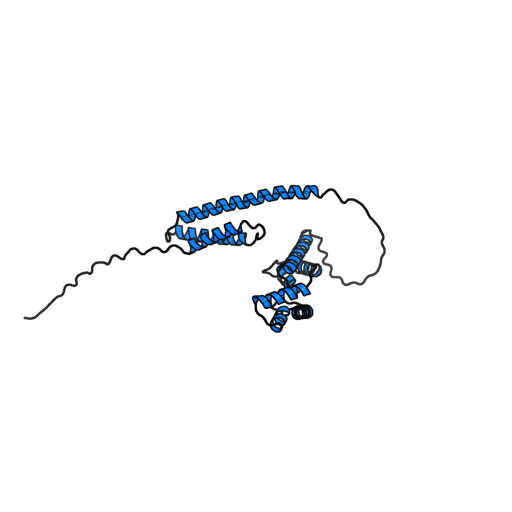01 ? -13.250 26.270 -0.940 1.00 53.41 101 TYR A O 1
ATOM 743 N N . SER A 1 102 ? -12.598 27.613 0.732 1.00 48.53 102 SER A N 1
ATOM 744 C CA . SER A 1 102 ? -13.858 27.461 1.487 1.00 48.53 102 SER A CA 1
ATOM 745 C C . SER A 1 102 ? -15.053 28.149 0.811 1.00 48.53 102 SER A C 1
ATOM 747 O O . SER A 1 102 ? -16.154 27.607 0.820 1.00 48.53 102 SER A O 1
ATOM 749 N N . GLY A 1 103 ? -14.844 29.290 0.144 1.00 52.09 103 GLY A N 1
ATOM 750 C CA . GLY A 1 103 ? -15.915 30.009 -0.563 1.00 52.09 103 GLY A CA 1
ATOM 751 C C . GLY A 1 103 ? -16.414 29.322 -1.845 1.00 52.09 103 GLY A C 1
ATOM 752 O O . GLY A 1 103 ? -17.555 29.534 -2.258 1.00 52.09 103 GLY A O 1
ATOM 753 N N . ALA A 1 104 ? -15.590 28.477 -2.474 1.00 51.59 104 ALA A N 1
ATOM 754 C CA . ALA A 1 104 ? -15.953 27.769 -3.705 1.00 51.59 104 ALA A CA 1
ATOM 755 C C . ALA A 1 104 ? -16.649 26.415 -3.452 1.00 51.59 104 ALA A C 1
ATOM 757 O O . ALA A 1 104 ? -17.458 25.988 -4.275 1.00 51.59 104 ALA A O 1
ATOM 758 N N . LEU A 1 105 ? -16.394 25.762 -2.310 1.00 47.06 105 LEU A N 1
ATOM 759 C CA . LEU A 1 105 ? -17.032 24.488 -1.939 1.00 47.06 105 LEU A CA 1
ATOM 760 C C . LEU A 1 105 ? -18.467 24.665 -1.404 1.00 47.06 105 LEU A C 1
ATOM 762 O O . LEU A 1 105 ? -19.335 23.854 -1.736 1.00 47.06 105 LEU A O 1
ATOM 766 N N . ASP A 1 106 ? -18.769 25.763 -0.702 1.00 49.94 106 ASP A N 1
ATOM 767 C CA . ASP A 1 106 ? -20.147 26.073 -0.265 1.00 49.94 106 ASP A CA 1
ATOM 768 C C . ASP A 1 106 ? -21.098 26.364 -1.446 1.00 49.94 106 ASP A C 1
ATOM 770 O O . ASP A 1 106 ? -22.307 26.105 -1.375 1.00 49.94 106 ASP A O 1
ATOM 774 N N . SER A 1 107 ? -20.547 26.819 -2.577 1.00 51.47 107 SER A N 1
ATOM 775 C CA . SER A 1 107 ? -21.300 27.069 -3.816 1.00 51.47 107 SER A CA 1
ATOM 776 C C . SER A 1 107 ? -21.557 25.798 -4.644 1.00 51.47 107 SER A C 1
ATOM 778 O O . SER A 1 107 ? -22.477 25.780 -5.462 1.00 51.47 107 SER A O 1
ATOM 780 N N . ALA A 1 108 ? -20.794 24.720 -4.420 1.00 49.34 108 ALA A N 1
ATOM 781 C CA . ALA A 1 108 ? -20.967 23.440 -5.115 1.00 49.34 108 ALA A CA 1
ATOM 782 C C . ALA A 1 108 ? -21.876 22.455 -4.349 1.00 49.34 108 ALA A C 1
ATOM 784 O O . ALA A 1 108 ? -22.621 21.704 -4.975 1.00 49.34 108 ALA A O 1
ATOM 785 N N . THR A 1 109 ? -21.898 22.503 -3.012 1.00 41.88 109 THR A N 1
ATOM 786 C CA . THR A 1 109 ? -22.762 21.636 -2.181 1.00 41.88 109 THR A CA 1
ATOM 787 C C . THR A 1 109 ? -24.219 22.111 -2.117 1.00 41.88 109 THR A C 1
ATOM 789 O O . THR A 1 109 ? -25.131 21.296 -1.991 1.00 41.88 109 THR A O 1
ATOM 792 N N . SER A 1 110 ? -24.486 23.409 -2.295 1.00 41.38 110 SER A N 1
ATOM 793 C CA . SER A 1 110 ? -25.859 23.945 -2.233 1.00 41.38 110 SER A CA 1
ATOM 794 C C . SER A 1 110 ? -26.692 23.712 -3.507 1.00 41.38 110 SER A C 1
ATOM 796 O O . SER A 1 110 ? -27.902 23.925 -3.487 1.00 41.38 110 SER A O 1
ATOM 798 N N . SER A 1 111 ? -26.080 23.239 -4.603 1.00 40.81 111 SER A N 1
ATOM 799 C CA . SER A 1 111 ? -26.769 23.000 -5.887 1.00 40.81 111 SER A CA 1
ATOM 800 C C . SER A 1 111 ? -27.049 21.524 -6.206 1.00 40.81 111 SER A C 1
ATOM 802 O O . SER A 1 111 ? -27.659 21.242 -7.233 1.00 40.81 111 SER A O 1
ATOM 804 N N . ALA A 1 112 ? -26.674 20.573 -5.340 1.00 33.69 112 ALA A N 1
ATOM 805 C CA . ALA A 1 112 ? -26.959 19.145 -5.555 1.00 33.69 112 ALA A CA 1
ATOM 806 C C . ALA A 1 112 ? -28.196 18.622 -4.788 1.00 33.69 112 ALA A C 1
ATOM 808 O O . ALA A 1 112 ? -28.627 17.494 -5.010 1.00 33.69 112 ALA A O 1
ATOM 809 N N . THR A 1 113 ? -28.827 19.440 -3.934 1.00 32.38 113 THR A N 1
ATOM 810 C CA . THR A 1 113 ? -29.995 19.041 -3.113 1.00 32.38 113 THR A CA 1
ATOM 811 C C . THR A 1 113 ? -31.320 18.980 -3.890 1.00 32.38 113 THR A C 1
ATOM 813 O O . THR A 1 113 ? -32.341 18.569 -3.346 1.00 32.38 113 THR A O 1
ATOM 816 N N . THR A 1 114 ? -31.349 19.318 -5.181 1.00 32.28 114 THR A N 1
ATOM 817 C CA . THR A 1 114 ? -32.593 19.287 -5.967 1.00 32.28 114 THR A CA 1
ATOM 818 C C . THR A 1 114 ? -32.404 18.471 -7.234 1.00 32.28 114 THR A C 1
ATOM 820 O O . THR A 1 114 ? -32.091 19.038 -8.270 1.00 32.28 114 THR A O 1
ATOM 823 N N . THR A 1 115 ? -32.553 17.145 -7.146 1.00 31.36 115 THR A N 1
ATOM 824 C CA . THR A 1 115 ? -33.164 16.247 -8.157 1.00 31.36 115 THR A CA 1
ATOM 825 C C . THR A 1 115 ? -32.783 14.809 -7.816 1.00 31.36 115 THR A C 1
ATOM 827 O O . THR A 1 115 ? -31.792 14.292 -8.318 1.00 31.36 115 THR A O 1
ATOM 830 N N . SER A 1 116 ? -33.558 14.174 -6.934 1.00 32.66 116 SER A N 1
ATOM 831 C CA . SER A 1 116 ? -33.933 12.747 -7.011 1.00 32.66 116 SER A CA 1
ATOM 832 C C . SER A 1 116 ? -34.799 12.378 -5.805 1.00 32.66 116 SER A C 1
ATOM 834 O O . SER A 1 116 ? -34.414 11.623 -4.922 1.00 32.66 116 SER A O 1
ATOM 836 N N . THR A 1 117 ? -36.005 12.945 -5.761 1.00 28.48 117 THR A N 1
ATOM 837 C CA . THR A 1 117 ? -37.145 12.301 -5.101 1.00 28.48 117 THR A CA 1
ATOM 838 C C . THR A 1 117 ? -38.004 11.705 -6.203 1.00 28.48 117 THR A C 1
ATOM 840 O O . THR A 1 117 ? -38.601 12.463 -6.964 1.00 28.48 117 THR A O 1
ATOM 843 N N . SER A 1 118 ? -38.072 10.375 -6.295 1.00 30.47 118 SER A N 1
ATOM 844 C CA . SER A 1 118 ? -39.335 9.642 -6.480 1.00 30.47 118 SER A CA 1
ATOM 845 C C . SER A 1 118 ? -39.114 8.134 -6.607 1.00 30.47 118 SER A C 1
ATOM 847 O O . SER A 1 118 ? -38.596 7.650 -7.604 1.00 30.47 118 SER A O 1
ATOM 849 N N . ALA A 1 119 ? -39.619 7.437 -5.588 1.00 29.62 119 ALA A N 1
ATOM 850 C CA . ALA A 1 119 ? -40.442 6.234 -5.684 1.00 29.62 119 ALA A CA 1
ATOM 851 C C . ALA A 1 119 ? -39.867 4.977 -6.368 1.00 29.62 119 ALA A C 1
ATOM 853 O O . ALA A 1 119 ? -39.896 4.842 -7.587 1.00 29.62 119 ALA A O 1
ATOM 854 N N . SER A 1 120 ? -39.597 3.946 -5.560 1.00 31.81 120 SER A N 1
ATOM 855 C CA . SER A 1 120 ? -40.483 2.769 -5.521 1.00 31.81 120 SER A CA 1
ATOM 856 C C . SER A 1 120 ? -40.211 1.888 -4.301 1.00 31.81 120 SER A C 1
ATOM 858 O O . SER A 1 120 ? -39.115 1.387 -4.079 1.00 31.81 120 SER A O 1
ATOM 860 N N . SER A 1 121 ? -41.268 1.727 -3.518 1.00 36.00 121 SER A N 1
ATOM 861 C CA . SER A 1 121 ? -41.483 0.763 -2.447 1.00 36.00 121 SER A CA 1
ATOM 862 C C . SER A 1 121 ? -41.885 -0.606 -3.006 1.00 36.00 121 SER A C 1
ATOM 864 O O . SER A 1 121 ? -42.762 -0.631 -3.866 1.00 36.00 121 SER A O 1
ATOM 866 N N . VAL A 1 122 ? -41.402 -1.713 -2.431 1.00 33.41 122 VAL A N 1
ATOM 867 C CA . VAL A 1 122 ? -42.229 -2.913 -2.186 1.00 33.41 122 VAL A CA 1
ATOM 868 C C . VAL A 1 122 ? -41.733 -3.706 -0.972 1.00 33.41 122 VAL A C 1
ATOM 870 O O . VAL A 1 122 ? -40.545 -3.866 -0.718 1.00 33.41 122 VAL A O 1
ATOM 873 N N . THR A 1 123 ? -42.737 -4.156 -0.237 1.00 29.00 123 THR A N 1
ATOM 874 C CA . THR A 1 123 ? -42.830 -4.812 1.066 1.00 29.00 123 THR A CA 1
ATOM 875 C C . THR A 1 123 ? -42.901 -6.340 0.892 1.00 29.00 123 THR A C 1
ATOM 877 O O . THR A 1 123 ? -43.590 -6.769 -0.027 1.00 29.00 123 THR A O 1
ATOM 880 N N . ASN A 1 124 ? -42.256 -7.165 1.737 1.00 37.56 124 ASN A N 1
ATOM 881 C CA . ASN A 1 124 ? -42.911 -8.013 2.761 1.00 37.56 124 ASN A CA 1
ATOM 882 C C . ASN A 1 124 ? -41.988 -9.072 3.418 1.00 37.56 124 ASN A C 1
ATOM 884 O O . ASN A 1 124 ? -41.142 -9.693 2.784 1.00 37.56 124 ASN A O 1
ATOM 888 N N . THR A 1 125 ? -42.263 -9.248 4.708 1.00 35.03 125 THR A N 1
ATOM 889 C CA . THR A 1 125 ? -41.855 -10.208 5.752 1.00 35.03 125 THR A CA 1
ATOM 890 C C . THR A 1 125 ? -42.019 -11.702 5.411 1.00 35.03 125 THR A C 1
ATOM 892 O O . THR A 1 125 ? -43.003 -12.028 4.759 1.00 35.03 125 THR A O 1
ATOM 895 N N . GLU A 1 126 ? -41.137 -12.592 5.927 1.00 32.53 126 GLU A N 1
ATOM 896 C CA . GLU A 1 126 ? -41.457 -13.721 6.858 1.00 32.53 126 GLU A CA 1
ATOM 897 C C . GLU A 1 126 ? -40.257 -14.676 7.164 1.00 32.53 126 GLU A C 1
ATOM 899 O O . GLU A 1 126 ? -39.705 -15.304 6.269 1.00 32.53 126 GLU A O 1
ATOM 904 N N . SER A 1 127 ? -39.844 -14.706 8.450 1.00 33.59 127 SER A N 1
ATOM 905 C CA . SER A 1 127 ? -39.498 -15.830 9.376 1.00 33.59 127 SER A CA 1
ATOM 906 C C . SER A 1 127 ? -39.089 -17.224 8.804 1.00 33.59 127 SER A C 1
ATOM 908 O O . SER A 1 127 ? -39.733 -17.709 7.890 1.00 33.59 127 SER A O 1
ATOM 910 N N . THR A 1 128 ? -38.140 -18.051 9.300 1.00 30.84 128 THR A N 1
ATOM 911 C CA . THR A 1 128 ? -37.665 -18.401 10.665 1.00 30.84 128 THR A CA 1
ATOM 912 C C . THR A 1 128 ? -36.424 -19.337 10.589 1.00 30.84 128 THR A C 1
ATOM 914 O O . THR A 1 128 ? -36.346 -20.151 9.674 1.00 30.84 128 THR A O 1
ATOM 917 N N . SER A 1 129 ? -35.565 -19.300 11.624 1.00 32.62 129 SER A N 1
ATOM 918 C CA . SER A 1 129 ? -34.885 -20.421 12.337 1.00 32.62 129 SER A CA 1
ATOM 919 C C . SER A 1 129 ? -33.356 -20.382 12.501 1.00 32.62 129 SER A C 1
ATOM 921 O O . SER A 1 129 ? -32.595 -20.108 11.582 1.00 32.62 129 SER A O 1
ATOM 923 N N . ALA A 1 130 ? -32.962 -20.668 13.744 1.00 38.34 130 ALA A N 1
ATOM 924 C CA . ALA A 1 130 ? -31.699 -20.395 14.420 1.00 38.34 130 ALA A CA 1
ATOM 925 C C . ALA A 1 130 ? -30.592 -21.449 14.232 1.00 38.34 130 ALA A C 1
ATOM 927 O O . ALA A 1 130 ? -30.882 -22.629 14.062 1.00 38.34 130 ALA A O 1
ATOM 928 N N . SER A 1 131 ? -29.340 -21.005 14.412 1.00 35.75 131 SER A N 1
ATOM 929 C CA . SER A 1 131 ? -28.275 -21.680 15.186 1.00 35.75 131 SER A CA 1
ATOM 930 C C . SER A 1 131 ? -27.096 -20.698 15.312 1.00 35.75 131 SER A C 1
ATOM 932 O O . SER A 1 131 ? -26.359 -20.483 14.359 1.00 35.75 131 SER A O 1
ATOM 934 N N . ASP A 1 132 ? -27.097 -19.822 16.312 1.00 33.78 132 ASP A N 1
ATOM 935 C CA . ASP A 1 132 ? -26.334 -19.953 17.566 1.00 33.78 132 ASP A CA 1
ATOM 936 C C . ASP A 1 132 ? -24.815 -20.140 17.381 1.00 33.78 132 ASP A C 1
ATOM 938 O O . ASP A 1 132 ? -24.328 -21.245 17.159 1.00 33.78 132 ASP A O 1
ATOM 942 N N . SER A 1 133 ? -24.076 -19.035 17.507 1.00 39.41 133 SER A N 1
ATOM 943 C CA . SER A 1 133 ? -22.918 -18.989 18.401 1.00 39.41 133 SER A CA 1
ATOM 944 C C . SER A 1 133 ? -22.653 -17.535 18.785 1.00 39.41 133 SER A C 1
ATOM 946 O O . SER A 1 133 ? -22.096 -16.737 18.030 1.00 39.41 133 SER A O 1
ATOM 948 N N . ALA A 1 134 ? -23.128 -17.189 19.974 1.00 42.88 134 ALA A N 1
ATOM 949 C CA . ALA A 1 134 ? -22.943 -15.903 20.610 1.00 42.88 134 ALA A CA 1
ATOM 950 C C . ALA A 1 134 ? -21.464 -15.611 20.922 1.00 42.88 134 ALA A C 1
ATOM 952 O O . ALA A 1 134 ? -20.803 -16.360 21.635 1.00 42.88 134 ALA A O 1
ATOM 953 N N . SER A 1 135 ? -20.999 -14.439 20.496 1.00 36.91 135 SER A N 1
ATOM 954 C CA . SER A 1 135 ? -20.225 -13.554 21.370 1.00 36.91 135 SER A CA 1
ATOM 955 C C . SER A 1 135 ? -20.534 -12.116 20.977 1.00 36.91 135 SER A C 1
ATOM 957 O O . SER A 1 135 ? -19.797 -11.451 20.254 1.00 36.91 135 SER A O 1
ATOM 959 N N . GLY A 1 136 ? -21.709 -11.666 21.411 1.00 38.59 136 GLY A N 1
ATOM 960 C CA . GLY A 1 136 ? -22.105 -10.277 21.308 1.00 38.59 136 GLY A CA 1
ATOM 961 C C . GLY A 1 136 ? -21.344 -9.443 22.327 1.00 38.59 136 GLY A C 1
ATOM 962 O O . GLY A 1 136 ? -21.616 -9.528 23.521 1.00 38.59 136 GLY A O 1
ATOM 963 N N . THR A 1 137 ? -20.488 -8.560 21.829 1.00 33.78 137 THR A N 1
ATOM 964 C CA . THR A 1 137 ? -20.312 -7.245 22.442 1.00 33.78 137 THR A CA 1
ATOM 965 C C . THR A 1 137 ? -20.964 -6.244 21.502 1.00 33.78 137 THR A C 1
ATOM 967 O O . THR A 1 137 ? -20.314 -5.577 20.705 1.00 33.78 137 THR A O 1
ATOM 970 N N . SER A 1 138 ? -22.294 -6.177 21.575 1.00 48.06 138 SER A N 1
ATOM 971 C CA . SER A 1 138 ? -23.055 -5.037 21.073 1.00 48.06 138 SER A CA 1
ATOM 972 C C . SER A 1 138 ? -22.738 -3.853 21.984 1.00 48.06 138 SER A C 1
ATOM 974 O O . SER A 1 138 ? -23.470 -3.572 22.934 1.00 48.06 138 SER A O 1
ATOM 976 N N . SER A 1 139 ? -21.607 -3.197 21.727 1.00 49.53 139 SER A N 1
ATOM 977 C CA . SER A 1 139 ? -21.331 -1.870 22.262 1.00 49.53 139 SER A CA 1
ATOM 978 C C . SER A 1 139 ? -22.323 -0.917 21.610 1.00 49.53 139 SER A C 1
ATOM 980 O O . SER A 1 139 ? -22.407 -0.845 20.384 1.00 49.53 139 SER A O 1
ATOM 982 N N . ALA A 1 140 ? -23.140 -0.256 22.428 1.00 42.16 140 ALA A N 1
ATOM 983 C CA . ALA A 1 140 ? -24.058 0.779 21.982 1.00 42.16 140 ALA A CA 1
ATOM 984 C C . ALA A 1 140 ? -23.322 1.729 21.026 1.00 42.16 140 ALA A C 1
ATOM 986 O O . ALA A 1 140 ? -22.251 2.225 21.365 1.00 42.16 140 ALA A O 1
ATOM 987 N N . ALA A 1 141 ? -23.880 1.901 19.826 1.00 50.69 141 ALA A N 1
ATOM 988 C CA . ALA A 1 141 ? -23.251 2.581 18.705 1.00 50.69 141 ALA A CA 1
ATOM 989 C C . ALA A 1 141 ? -22.833 4.010 19.078 1.00 50.69 141 ALA A C 1
ATOM 991 O O . ALA A 1 141 ? -23.623 4.952 19.002 1.00 50.69 141 ALA A O 1
ATOM 992 N N . ASP A 1 142 ? -21.570 4.157 19.468 1.00 50.91 142 ASP A N 1
ATOM 993 C CA . ASP A 1 142 ? -20.879 5.428 19.414 1.00 50.91 142 ASP A CA 1
ATOM 994 C C . ASP A 1 142 ? -20.692 5.760 17.922 1.00 50.91 142 ASP A C 1
ATOM 996 O O . ASP A 1 142 ? -20.108 4.958 17.180 1.00 50.91 142 ASP A O 1
ATOM 1000 N N . PRO A 1 143 ? -21.196 6.906 17.431 1.00 62.16 143 PRO A N 1
ATOM 1001 C CA . PRO A 1 143 ? -20.955 7.331 16.057 1.00 62.16 143 PRO A CA 1
ATOM 1002 C C . PRO A 1 143 ? -19.460 7.366 15.696 1.00 62.16 143 PRO A C 1
ATOM 1004 O O . PRO A 1 143 ? -19.142 7.227 14.510 1.00 62.16 143 PRO A O 1
ATOM 1007 N N . SER A 1 144 ? -18.555 7.489 16.678 1.00 61.09 144 SER A N 1
ATOM 1008 C CA . SER A 1 144 ? -17.102 7.413 16.489 1.00 61.09 144 SER A CA 1
ATOM 1009 C C . SER A 1 144 ? -16.642 6.053 15.951 1.00 61.09 144 SER A C 1
ATOM 1011 O O . SER A 1 144 ? -15.897 6.031 14.976 1.00 61.09 144 SER A O 1
ATOM 1013 N N . VAL A 1 145 ? -17.181 4.937 16.461 1.00 69.06 145 VAL A N 1
ATOM 1014 C CA . VAL A 1 145 ? -16.868 3.573 15.994 1.00 69.06 145 VAL A CA 1
ATOM 1015 C C . VAL A 1 145 ? -17.277 3.426 14.530 1.00 69.06 145 VAL A C 1
ATOM 1017 O O . VAL A 1 145 ? -16.507 2.959 13.698 1.00 69.06 145 VAL A O 1
ATOM 1020 N N . SER A 1 146 ? -18.447 3.948 14.151 1.00 85.81 146 SER A N 1
ATOM 1021 C CA . SER A 1 146 ? -18.859 3.939 12.741 1.00 85.81 146 SER A CA 1
ATOM 1022 C C . SER A 1 146 ? -17.933 4.775 11.846 1.00 85.81 146 SER A C 1
ATOM 1024 O O . SER A 1 146 ? -17.719 4.434 10.683 1.00 85.81 146 SER A O 1
ATOM 1026 N N . ALA A 1 147 ? -17.408 5.894 12.358 1.00 91.88 147 ALA A N 1
ATOM 1027 C CA . ALA A 1 147 ? -16.499 6.759 11.617 1.00 91.88 147 ALA A CA 1
ATOM 1028 C C . ALA A 1 147 ? -15.120 6.115 11.465 1.00 91.88 147 ALA A C 1
ATOM 1030 O O . ALA A 1 147 ? -14.540 6.177 10.385 1.00 91.88 147 ALA A O 1
ATOM 1031 N N . GLU A 1 148 ? -14.635 5.450 12.507 1.00 94.19 148 GLU A N 1
ATOM 1032 C CA . GLU A 1 148 ? -13.363 4.740 12.511 1.00 94.19 148 GLU A CA 1
ATOM 1033 C C . GLU A 1 148 ? -13.339 3.613 11.475 1.00 94.19 148 GLU A C 1
ATOM 1035 O O . GLU A 1 148 ? -12.405 3.530 10.684 1.00 94.19 148 GLU A O 1
ATOM 1040 N N . TYR A 1 149 ? -14.421 2.842 11.371 1.00 96.19 149 TYR A N 1
ATOM 1041 C CA . TYR A 1 149 ? -14.557 1.767 10.385 1.00 96.19 149 TYR A CA 1
ATOM 1042 C C . TYR A 1 149 ? -14.566 2.308 8.947 1.00 96.19 149 TYR A C 1
ATOM 1044 O O . TYR A 1 149 ? -13.907 1.760 8.062 1.00 96.19 149 TYR A O 1
ATOM 1052 N N . ARG A 1 150 ? -15.267 3.427 8.703 1.00 96.00 150 ARG A N 1
ATOM 1053 C CA . ARG A 1 150 ? -15.241 4.107 7.394 1.00 96.00 150 ARG A CA 1
ATOM 1054 C C . ARG A 1 150 ? -13.853 4.653 7.061 1.00 96.00 150 ARG A C 1
ATOM 1056 O O . ARG A 1 150 ? -13.424 4.555 5.916 1.00 96.00 150 ARG A O 1
ATOM 1063 N N . ASN A 1 151 ? -13.153 5.211 8.046 1.00 96.25 151 ASN A N 1
ATOM 1064 C CA . ASN A 1 151 ? -11.804 5.742 7.861 1.00 96.25 151 ASN A CA 1
ATOM 1065 C C . ASN A 1 151 ? -10.794 4.623 7.574 1.00 96.25 151 ASN A C 1
ATOM 1067 O O . ASN A 1 151 ? -9.965 4.778 6.680 1.00 96.25 151 ASN A O 1
ATOM 1071 N N . ALA A 1 152 ? -10.890 3.493 8.279 1.00 97.88 152 ALA A N 1
ATOM 1072 C CA . ALA A 1 152 ? -10.064 2.317 8.031 1.00 97.88 152 ALA A CA 1
ATOM 1073 C C . ALA A 1 152 ? -10.288 1.771 6.613 1.00 97.88 152 ALA A C 1
ATOM 1075 O O . ALA A 1 152 ? -9.318 1.520 5.901 1.00 97.88 152 ALA A O 1
ATOM 1076 N N . LEU A 1 153 ? -11.546 1.676 6.161 1.00 98.00 153 LEU A N 1
ATOM 1077 C CA . LEU A 1 153 ? -11.877 1.268 4.791 1.00 98.00 153 LEU A CA 1
ATOM 1078 C C . LEU A 1 153 ? -11.292 2.226 3.744 1.00 98.00 153 LEU A C 1
ATOM 1080 O O . LEU A 1 153 ? -10.645 1.779 2.800 1.00 98.00 153 LEU A O 1
ATOM 1084 N N . ALA A 1 154 ? -11.450 3.538 3.933 1.00 97.94 154 ALA A N 1
ATOM 1085 C CA . ALA A 1 154 ? -10.879 4.531 3.023 1.00 97.94 154 ALA A CA 1
ATOM 1086 C C . ALA A 1 154 ? -9.342 4.433 2.950 1.00 97.94 154 ALA A C 1
ATOM 1088 O O . ALA A 1 154 ? -8.748 4.567 1.881 1.00 97.94 154 ALA A O 1
ATOM 1089 N N . LYS A 1 155 ? -8.682 4.158 4.082 1.00 98.19 155 LYS A N 1
ATOM 1090 C CA . LYS A 1 155 ? -7.233 3.929 4.130 1.00 98.19 155 LYS A CA 1
ATOM 1091 C C . LYS A 1 155 ? -6.829 2.629 3.445 1.00 98.19 155 LYS A C 1
ATOM 1093 O O . LYS A 1 155 ? -5.853 2.639 2.701 1.00 98.19 155 LYS A O 1
ATOM 1098 N N . ALA A 1 156 ? -7.580 1.546 3.640 1.00 98.44 156 ALA A N 1
ATOM 1099 C CA . ALA A 1 156 ? -7.353 0.282 2.944 1.00 98.44 156 ALA A CA 1
ATOM 1100 C C . ALA A 1 156 ? -7.415 0.456 1.421 1.00 98.44 156 ALA A C 1
ATOM 1102 O O . ALA A 1 156 ? -6.505 0.016 0.722 1.00 98.44 156 ALA A O 1
ATOM 1103 N N . GLN A 1 157 ? -8.435 1.163 0.924 1.00 98.06 157 GLN A N 1
ATOM 1104 C CA . GLN A 1 157 ? -8.564 1.505 -0.496 1.00 98.06 157 GLN A CA 1
ATOM 1105 C C . GLN A 1 157 ? -7.339 2.280 -0.987 1.00 98.06 157 GLN A C 1
ATOM 1107 O O . GLN A 1 157 ? -6.698 1.879 -1.951 1.00 98.06 157 GLN A O 1
ATOM 1112 N N . GLN A 1 158 ? -6.927 3.323 -0.261 1.00 97.94 158 GLN A N 1
ATOM 1113 C CA . GLN A 1 158 ? -5.751 4.110 -0.632 1.00 97.94 158 GLN A CA 1
ATOM 1114 C C . GLN A 1 158 ? -4.459 3.271 -0.679 1.00 97.94 158 GLN A C 1
ATOM 1116 O O . GLN A 1 158 ? -3.637 3.458 -1.576 1.00 97.94 158 GLN A O 1
ATOM 1121 N N . TYR A 1 159 ? -4.254 2.363 0.282 1.00 98.12 159 TYR A N 1
ATOM 1122 C CA . TYR A 1 159 ? -3.082 1.483 0.308 1.00 98.12 159 TYR A CA 1
ATOM 1123 C C . TYR A 1 159 ? -3.091 0.472 -0.843 1.00 98.12 159 TYR A C 1
ATOM 1125 O O . TYR A 1 159 ? -2.049 0.243 -1.458 1.00 98.12 159 TYR A O 1
ATOM 1133 N N . SER A 1 160 ? -4.256 -0.083 -1.176 1.00 98.44 160 SER A N 1
ATOM 1134 C CA . SER A 1 160 ? -4.421 -0.919 -2.366 1.00 98.44 160 SER A CA 1
ATOM 1135 C C . SER A 1 160 ? -4.095 -0.135 -3.642 1.00 98.44 160 SER A C 1
ATOM 1137 O O . SER A 1 160 ? -3.222 -0.535 -4.406 1.00 98.44 160 SER A O 1
ATOM 1139 N N . ASP A 1 161 ? -4.726 1.022 -3.838 1.00 96.88 161 ASP A N 1
ATOM 1140 C CA . ASP A 1 161 ? -4.665 1.763 -5.101 1.00 96.88 161 ASP A CA 1
ATOM 1141 C C . ASP A 1 161 ? -3.297 2.397 -5.362 1.00 96.88 161 ASP A C 1
ATOM 1143 O O . ASP A 1 161 ? -2.822 2.419 -6.496 1.00 96.88 161 ASP A O 1
ATOM 1147 N N . MET A 1 162 ? -2.669 2.955 -4.323 1.00 95.69 162 MET A N 1
ATOM 1148 C CA . MET A 1 162 ? -1.430 3.721 -4.479 1.00 95.69 162 MET A CA 1
ATOM 1149 C C . MET A 1 162 ? -0.171 2.901 -4.218 1.00 95.69 162 MET A C 1
ATOM 1151 O O . MET A 1 162 ? 0.892 3.248 -4.729 1.00 95.69 162 MET A O 1
ATOM 1155 N N . MET A 1 163 ? -0.258 1.888 -3.354 1.00 95.44 163 MET A N 1
ATOM 1156 C CA . MET A 1 163 ? 0.907 1.109 -2.923 1.00 95.44 163 MET A CA 1
ATOM 1157 C C . MET A 1 163 ? 0.837 -0.353 -3.355 1.00 95.44 163 MET A C 1
ATOM 1159 O O . MET A 1 163 ? 1.817 -1.070 -3.154 1.00 95.44 163 MET A O 1
ATOM 1163 N N . HIS A 1 164 ? -0.280 -0.785 -3.952 1.00 98.31 164 HIS A N 1
ATOM 1164 C CA . HIS A 1 164 ? -0.481 -2.145 -4.448 1.00 98.31 164 HIS A CA 1
ATOM 1165 C C . HIS A 1 164 ? -0.194 -3.194 -3.376 1.00 98.31 164 HIS A C 1
ATOM 1167 O O . HIS A 1 164 ? 0.425 -4.218 -3.635 1.00 98.31 164 HIS A O 1
ATOM 1173 N N . MET A 1 165 ? -0.585 -2.906 -2.137 1.00 98.06 165 MET A N 1
ATOM 1174 C CA . MET A 1 165 ? -0.306 -3.788 -1.009 1.00 98.06 165 MET A CA 1
ATOM 1175 C C . MET A 1 165 ? -1.191 -5.038 -1.048 1.00 98.06 165 MET A C 1
ATOM 1177 O O . MET A 1 165 ? -2.296 -5.028 -1.603 1.00 98.06 165 MET A O 1
ATOM 1181 N N . SER A 1 166 ? -0.708 -6.112 -0.422 1.00 98.62 166 SER A N 1
ATOM 1182 C CA . SER A 1 166 ? -1.509 -7.311 -0.186 1.00 98.62 166 SER A CA 1
ATOM 1183 C C . SER A 1 166 ? -2.578 -7.065 0.874 1.00 98.62 166 SER A C 1
ATOM 1185 O O . SER A 1 166 ? -2.488 -6.139 1.687 1.00 98.62 166 SER A O 1
ATOM 1187 N N . LYS A 1 167 ? -3.568 -7.958 0.922 1.00 98.12 167 LYS A N 1
ATOM 1188 C CA . LYS A 1 167 ? -4.604 -7.937 1.955 1.00 98.12 167 LYS A CA 1
ATOM 1189 C C . LYS A 1 167 ? -4.007 -7.951 3.371 1.00 98.12 167 LYS A C 1
ATOM 1191 O O . LYS A 1 167 ? -4.409 -7.148 4.213 1.00 98.12 167 LYS A O 1
ATOM 1196 N N . GLN A 1 168 ? -3.027 -8.821 3.621 1.00 98.44 168 GLN A N 1
ATOM 1197 C CA . GLN A 1 168 ? -2.379 -8.920 4.930 1.00 98.44 168 GLN A CA 1
ATOM 1198 C C . GLN A 1 168 ? -1.526 -7.684 5.235 1.00 98.44 168 GLN A C 1
ATOM 1200 O O . GLN A 1 168 ? -1.624 -7.131 6.326 1.00 98.44 168 GLN A O 1
ATOM 1205 N N . GLY A 1 169 ? -0.758 -7.197 4.258 1.00 97.81 169 GLY A N 1
ATOM 1206 C CA . GLY A 1 169 ? 0.060 -6.000 4.432 1.00 97.81 169 GLY A CA 1
ATOM 1207 C C . GLY A 1 169 ? -0.784 -4.771 4.777 1.00 97.81 169 GLY A C 1
ATOM 1208 O O . GLY A 1 169 ? -0.394 -3.969 5.624 1.00 97.81 169 GLY A O 1
ATOM 1209 N N . ILE A 1 170 ? -1.968 -4.627 4.171 1.00 98.38 170 ILE A N 1
ATOM 1210 C CA . ILE A 1 170 ? -2.901 -3.545 4.514 1.00 98.38 170 ILE A CA 1
ATOM 1211 C C . ILE A 1 170 ? -3.408 -3.703 5.950 1.00 98.38 170 ILE A C 1
ATOM 1213 O O . ILE A 1 170 ? -3.415 -2.722 6.691 1.00 98.38 170 ILE A O 1
ATOM 1217 N N . TYR A 1 171 ? -3.796 -4.908 6.373 1.00 98.50 171 TYR A N 1
ATOM 1218 C CA . TYR A 1 171 ? -4.233 -5.151 7.751 1.00 98.50 171 TYR A CA 1
ATOM 1219 C C . TYR A 1 171 ? -3.147 -4.769 8.767 1.00 98.50 171 TYR A C 1
ATOM 1221 O O . TYR A 1 171 ? -3.401 -4.025 9.721 1.00 98.50 171 TYR A O 1
ATOM 1229 N N . ASP A 1 172 ? -1.920 -5.233 8.529 1.00 97.38 172 ASP A N 1
ATOM 1230 C CA . ASP A 1 172 ? -0.771 -4.970 9.391 1.00 97.38 172 ASP A CA 1
ATOM 1231 C C . ASP A 1 172 ? -0.475 -3.462 9.440 1.00 97.38 172 ASP A C 1
ATOM 1233 O O . ASP A 1 172 ? -0.231 -2.902 10.508 1.00 97.38 172 ASP A O 1
ATOM 1237 N N . GLN A 1 173 ? -0.596 -2.757 8.312 1.00 97.19 173 GLN A N 1
ATOM 1238 C CA . GLN A 1 173 ? -0.396 -1.309 8.240 1.00 97.19 173 GLN A CA 1
ATOM 1239 C C . GLN A 1 173 ? -1.484 -0.505 8.968 1.00 97.19 173 GLN A C 1
ATOM 1241 O O . GLN A 1 173 ? -1.180 0.493 9.633 1.00 97.19 173 GLN A O 1
ATOM 1246 N N . LEU A 1 174 ? -2.748 -0.924 8.864 1.00 97.88 174 LEU A N 1
ATOM 1247 C CA . LEU A 1 174 ? -3.862 -0.281 9.562 1.00 97.88 174 LEU A CA 1
ATOM 1248 C C . LEU A 1 174 ? -3.739 -0.445 11.081 1.00 97.88 174 LEU A C 1
ATOM 1250 O O . LEU A 1 174 ? -4.022 0.500 11.815 1.00 97.88 174 LEU A O 1
ATOM 1254 N N . THR A 1 175 ? -3.285 -1.610 11.545 1.00 97.75 175 THR A N 1
ATOM 1255 C CA . THR A 1 175 ? -3.169 -1.934 12.978 1.00 97.75 175 THR A CA 1
ATOM 1256 C C . THR A 1 175 ? -1.821 -1.554 13.600 1.00 97.75 175 THR A C 1
ATOM 1258 O O . THR A 1 175 ? -1.713 -1.461 14.822 1.00 97.75 175 THR A O 1
ATOM 1261 N N . SER A 1 176 ? -0.793 -1.297 12.787 1.00 95.19 176 SER A N 1
ATOM 1262 C CA . SER A 1 176 ? 0.569 -1.011 13.245 1.00 95.19 176 SER A CA 1
ATOM 1263 C C . SER A 1 176 ? 0.652 0.154 14.236 1.00 95.19 176 SER A C 1
ATOM 1265 O O . SER A 1 176 ? 0.120 1.243 14.004 1.00 95.19 176 SER A O 1
ATOM 1267 N N . GLU A 1 177 ? 1.458 -0.027 15.288 1.00 92.31 177 GLU A N 1
ATOM 1268 C CA . GLU A 1 177 ? 1.829 1.026 16.246 1.00 92.31 177 GLU A CA 1
ATOM 1269 C C . GLU A 1 177 ? 2.617 2.191 15.617 1.00 92.31 177 GLU A C 1
ATOM 1271 O O . GLU A 1 177 ? 2.794 3.242 16.240 1.00 92.31 177 GLU A O 1
ATOM 1276 N N . TYR A 1 178 ? 3.100 2.027 14.388 1.00 88.62 178 TYR A N 1
ATOM 1277 C CA . TYR A 1 178 ? 3.780 3.072 13.625 1.00 88.62 178 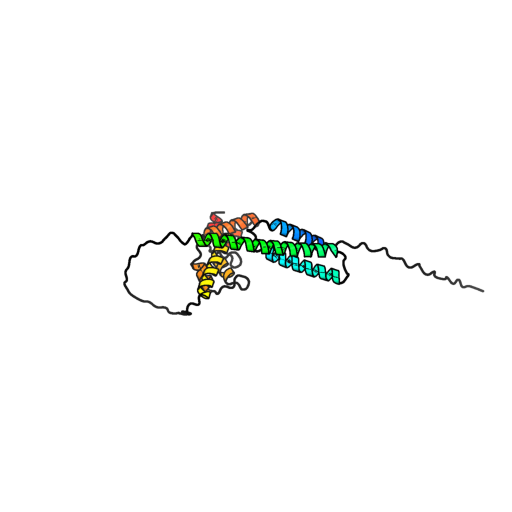TYR A CA 1
ATOM 1278 C C . TYR A 1 178 ? 2.971 3.537 12.406 1.00 88.62 178 TYR A C 1
ATOM 1280 O O . TYR A 1 178 ? 3.392 4.474 11.729 1.00 88.62 178 TYR A O 1
ATOM 1288 N N . GLY A 1 179 ? 1.834 2.891 12.132 1.00 87.31 179 GLY A N 1
ATOM 1289 C CA . GLY A 1 179 ? 0.925 3.202 11.035 1.00 87.31 179 GLY A CA 1
ATOM 1290 C C . GLY A 1 179 ? -0.285 4.002 11.508 1.00 87.31 179 GLY A C 1
ATOM 1291 O O . GLY A 1 179 ? -0.147 5.037 12.164 1.00 87.31 179 GLY A O 1
ATOM 1292 N N . GLU A 1 180 ? -1.478 3.521 11.156 1.00 92.25 180 GLU A N 1
ATOM 1293 C CA . GLU A 1 180 ? -2.739 4.227 11.421 1.00 92.25 180 GLU A CA 1
ATOM 1294 C C . GLU A 1 180 ? -3.314 3.954 12.821 1.00 92.25 180 GLU A C 1
ATOM 1296 O O . GLU A 1 180 ? -4.082 4.772 13.324 1.00 92.25 180 GLU A O 1
ATOM 1301 N N . LYS A 1 181 ? -2.909 2.852 13.474 1.00 96.62 181 LYS A N 1
ATOM 1302 C CA . LYS A 1 181 ? -3.357 2.445 14.821 1.00 96.62 181 LYS A CA 1
ATOM 1303 C C . LYS A 1 181 ? -4.868 2.252 14.949 1.00 96.62 181 LYS A C 1
ATOM 1305 O O . LYS A 1 181 ? -5.424 2.468 16.027 1.00 96.62 181 LYS A O 1
ATOM 1310 N N . PHE A 1 182 ? -5.528 1.851 13.867 1.00 96.38 182 PHE A N 1
ATOM 1311 C CA . PHE A 1 182 ? -6.927 1.461 13.949 1.00 96.38 182 PHE A CA 1
ATOM 1312 C C . PHE A 1 182 ? -7.075 0.226 14.844 1.00 96.38 182 PHE A C 1
ATOM 1314 O O . PHE A 1 182 ? -6.191 -0.640 14.855 1.00 96.38 182 PHE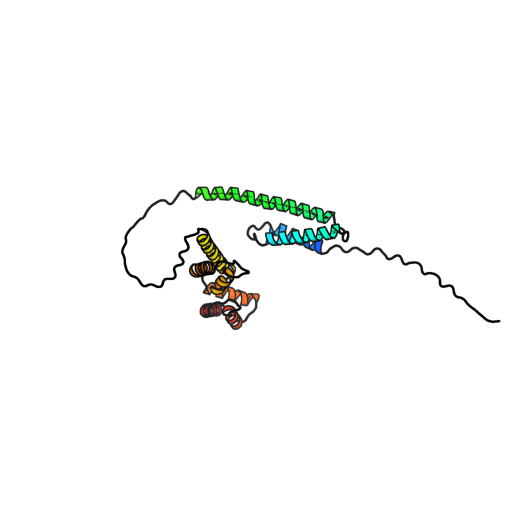 A O 1
ATOM 1321 N N . PRO A 1 183 ? -8.189 0.109 15.583 1.00 96.56 183 PRO A N 1
ATOM 1322 C CA . PRO A 1 183 ? -8.488 -1.100 16.321 1.00 96.56 183 PRO A CA 1
ATOM 1323 C C . PRO A 1 183 ? -8.673 -2.270 15.343 1.00 96.56 183 PRO A C 1
ATOM 1325 O O . PRO A 1 183 ? -9.063 -2.098 14.183 1.00 96.56 183 PRO A O 1
ATOM 1328 N N . ALA A 1 184 ? -8.343 -3.475 15.809 1.00 96.31 184 ALA A N 1
ATOM 1329 C CA . ALA A 1 184 ? -8.274 -4.670 14.968 1.00 96.31 184 ALA A CA 1
ATOM 1330 C C . ALA A 1 184 ? -9.607 -5.003 14.276 1.00 96.31 184 ALA A C 1
ATOM 1332 O O . ALA A 1 184 ? -9.615 -5.475 13.145 1.00 96.31 184 ALA A O 1
ATOM 1333 N N . ASP A 1 185 ? -10.735 -4.718 14.925 1.00 96.12 185 ASP A N 1
ATOM 1334 C CA . ASP A 1 185 ? -12.077 -4.904 14.374 1.00 96.12 185 ASP A CA 1
ATOM 1335 C C . ASP A 1 185 ? -12.383 -3.933 13.218 1.00 96.12 185 ASP A C 1
ATOM 1337 O O . ASP A 1 185 ? -12.918 -4.357 12.194 1.00 96.12 185 ASP A O 1
ATOM 1341 N N . ALA A 1 186 ? -11.977 -2.662 13.319 1.00 96.81 186 ALA A N 1
ATOM 1342 C CA . ALA A 1 186 ? -12.095 -1.690 12.230 1.00 96.81 186 ALA A CA 1
ATOM 1343 C C . ALA A 1 186 ? -11.182 -2.039 11.043 1.00 96.81 186 ALA A C 1
ATOM 1345 O O . ALA A 1 186 ? -11.592 -1.917 9.887 1.00 96.81 186 ALA A O 1
ATOM 1346 N N . ALA A 1 187 ? -9.956 -2.500 11.314 1.00 97.88 187 ALA A N 1
ATOM 1347 C CA . ALA A 1 187 ? -9.043 -2.972 10.276 1.00 97.88 187 ALA A CA 1
ATOM 1348 C C . ALA A 1 187 ? -9.584 -4.229 9.580 1.00 97.88 187 ALA A C 1
ATOM 1350 O O . ALA A 1 187 ? -9.570 -4.302 8.354 1.00 97.88 187 ALA A O 1
ATOM 1351 N N . GLN A 1 188 ? -10.131 -5.184 10.337 1.00 98.06 188 GLN A N 1
ATOM 1352 C CA . GLN A 1 188 ? -10.758 -6.374 9.765 1.00 98.06 188 GLN A CA 1
ATOM 1353 C C . GLN A 1 188 ? -11.962 -6.000 8.897 1.00 98.06 188 GLN A C 1
ATOM 1355 O O . GLN A 1 188 ? -12.054 -6.437 7.753 1.00 98.06 188 GLN A O 1
ATOM 1360 N N . TYR A 1 189 ? -12.831 -5.111 9.389 1.00 96.88 189 TYR A N 1
ATOM 1361 C CA . TYR A 1 189 ? -13.934 -4.577 8.595 1.00 96.88 189 TYR A CA 1
ATOM 1362 C C . TYR A 1 189 ? -13.436 -3.947 7.287 1.00 96.88 189 TYR A C 1
ATOM 1364 O O . TYR A 1 189 ? -14.001 -4.204 6.226 1.00 96.88 189 TYR A O 1
ATOM 1372 N N . ALA A 1 190 ? -12.366 -3.152 7.331 1.00 98.00 190 ALA A N 1
ATOM 1373 C CA . ALA A 1 190 ? -11.782 -2.556 6.135 1.00 98.00 190 ALA A CA 1
ATOM 1374 C C . ALA A 1 190 ? -11.321 -3.620 5.127 1.00 98.00 190 ALA A C 1
ATOM 1376 O O . ALA A 1 190 ? -11.617 -3.504 3.944 1.00 98.00 190 ALA A O 1
ATOM 1377 N N . ILE A 1 191 ? -10.658 -4.679 5.589 1.00 98.19 191 ILE A N 1
ATOM 1378 C CA . ILE A 1 191 ? -10.179 -5.788 4.754 1.00 98.19 191 ILE A CA 1
ATOM 1379 C C . ILE A 1 191 ? -11.308 -6.630 4.147 1.00 98.19 191 ILE A C 1
ATOM 1381 O O . ILE A 1 191 ? -11.164 -7.164 3.041 1.00 98.19 191 ILE A O 1
ATOM 1385 N N . ASP A 1 192 ? -12.426 -6.750 4.853 1.00 97.31 192 ASP A N 1
ATOM 1386 C CA . ASP A 1 192 ? -13.590 -7.502 4.386 1.00 97.31 192 ASP A CA 1
ATOM 1387 C C . ASP A 1 192 ? -14.422 -6.711 3.367 1.00 97.31 192 ASP A C 1
ATOM 1389 O O . ASP A 1 192 ? -15.105 -7.311 2.540 1.00 97.31 192 ASP A O 1
ATOM 1393 N N . ASN A 1 193 ? -14.350 -5.375 3.408 1.00 97.12 193 ASN A N 1
ATOM 1394 C CA . ASN A 1 193 ? -15.170 -4.480 2.584 1.00 97.12 193 ASN A CA 1
ATOM 1395 C C . ASN A 1 193 ? -14.377 -3.712 1.516 1.00 97.12 193 ASN A C 1
ATOM 1397 O O . ASN A 1 193 ? -14.977 -3.014 0.700 1.00 97.12 193 ASN A O 1
ATOM 1401 N N . VAL A 1 194 ? -13.045 -3.794 1.513 1.00 97.06 194 VAL A N 1
ATOM 1402 C CA . VAL A 1 194 ? -12.228 -3.175 0.468 1.00 97.06 194 VAL A CA 1
ATOM 1403 C C . VAL A 1 194 ? -12.398 -3.950 -0.838 1.00 97.06 194 VAL A C 1
ATOM 1405 O O . VAL A 1 194 ? -12.104 -5.142 -0.936 1.00 97.06 194 VAL A O 1
ATOM 1408 N N . GLU A 1 195 ? -12.888 -3.252 -1.855 1.00 97.12 195 GLU A N 1
ATOM 1409 C CA . GLU A 1 195 ? -12.999 -3.768 -3.214 1.00 97.12 195 GLU A CA 1
ATOM 1410 C C . GLU A 1 195 ? -11.679 -3.508 -3.944 1.00 97.12 195 GLU A C 1
ATOM 1412 O O . GLU A 1 195 ? -11.391 -2.381 -4.341 1.00 97.12 195 GLU A O 1
ATOM 1417 N N . ALA A 1 196 ? -10.860 -4.548 -4.083 1.00 96.81 196 ALA A N 1
ATOM 1418 C CA . ALA A 1 196 ? -9.566 -4.483 -4.750 1.00 96.81 196 ALA A CA 1
ATOM 1419 C C . ALA A 1 196 ? -9.321 -5.736 -5.595 1.00 96.81 196 ALA A C 1
ATOM 1421 O O . ALA A 1 196 ? -9.737 -6.840 -5.230 1.00 96.81 196 ALA A O 1
ATOM 1422 N N . ASP A 1 197 ? -8.606 -5.566 -6.706 1.00 98.19 197 ASP A N 1
ATOM 1423 C CA . ASP A 1 197 ? -8.059 -6.680 -7.475 1.00 98.19 197 ASP A CA 1
ATOM 1424 C C . ASP A 1 197 ? -6.674 -7.040 -6.922 1.00 98.19 197 ASP A C 1
ATOM 1426 O O . ASP A 1 197 ? -5.653 -6.437 -7.258 1.00 98.19 197 ASP A O 1
ATOM 1430 N N . TRP A 1 198 ? -6.640 -8.032 -6.034 1.00 98.56 198 TRP A N 1
ATOM 1431 C CA . TRP A 1 198 ? -5.410 -8.455 -5.364 1.00 98.56 198 TRP A CA 1
ATOM 1432 C C . TRP A 1 198 ? -4.385 -9.080 -6.313 1.00 98.56 198 TRP A C 1
ATOM 1434 O O . TRP A 1 198 ? -3.182 -8.923 -6.108 1.00 98.56 198 TRP A O 1
ATOM 1444 N N . ASN A 1 199 ? -4.853 -9.721 -7.386 1.00 98.69 199 ASN A N 1
ATOM 1445 C CA . ASN A 1 199 ? -3.995 -10.248 -8.441 1.00 98.69 199 ASN A CA 1
ATOM 1446 C C . ASN A 1 199 ? -3.320 -9.104 -9.208 1.00 98.69 199 ASN A C 1
ATOM 1448 O O . ASN A 1 199 ? -2.127 -9.176 -9.511 1.00 98.69 199 ASN A O 1
ATOM 1452 N N . ALA A 1 200 ? -4.061 -8.028 -9.490 1.00 98.69 200 ALA A N 1
ATOM 1453 C CA . ALA A 1 200 ? -3.495 -6.822 -10.087 1.00 98.69 200 ALA A CA 1
ATOM 1454 C C . ALA A 1 200 ? -2.478 -6.148 -9.152 1.00 98.69 200 ALA A C 1
ATOM 1456 O O . ALA A 1 200 ? -1.394 -5.786 -9.608 1.00 98.69 200 ALA A O 1
ATOM 1457 N N . ASN A 1 201 ? -2.768 -6.050 -7.851 1.00 98.69 201 ASN A N 1
ATOM 1458 C CA . ASN A 1 201 ? -1.819 -5.506 -6.875 1.00 98.69 201 ASN A CA 1
ATOM 1459 C C . ASN A 1 201 ? -0.511 -6.311 -6.838 1.00 98.69 201 ASN A C 1
ATOM 1461 O O . ASN A 1 201 ? 0.575 -5.734 -6.925 1.00 98.69 201 ASN A O 1
ATOM 1465 N N . ALA A 1 202 ? -0.602 -7.643 -6.778 1.00 98.81 202 ALA A N 1
ATOM 1466 C CA . ALA A 1 202 ? 0.569 -8.514 -6.810 1.00 98.81 202 ALA A CA 1
ATOM 1467 C C . ALA A 1 202 ? 1.384 -8.319 -8.097 1.00 98.81 202 ALA A C 1
ATOM 1469 O O . ALA A 1 202 ? 2.609 -8.207 -8.042 1.00 98.81 202 ALA A O 1
ATOM 1470 N N . LEU A 1 203 ? 0.714 -8.216 -9.250 1.00 98.81 203 LEU A N 1
ATOM 1471 C CA . LEU A 1 203 ? 1.361 -7.974 -10.538 1.00 98.81 203 LEU A CA 1
ATOM 1472 C C . LEU A 1 203 ? 2.087 -6.622 -10.585 1.00 98.81 203 LEU A C 1
ATOM 1474 O O . LEU A 1 203 ? 3.224 -6.562 -11.051 1.00 98.81 203 LEU A O 1
ATOM 1478 N N . GLU A 1 204 ? 1.484 -5.542 -10.089 1.00 98.75 204 GLU A N 1
ATOM 1479 C CA . GLU A 1 204 ? 2.142 -4.229 -10.058 1.00 98.75 204 GLU A CA 1
ATOM 1480 C C . GLU A 1 204 ? 3.346 -4.206 -9.105 1.00 98.75 204 GLU A C 1
ATOM 1482 O O . GLU A 1 204 ? 4.408 -3.686 -9.459 1.00 98.75 204 GLU A O 1
ATOM 1487 N N . LYS A 1 205 ? 3.258 -4.858 -7.937 1.00 98.25 205 LYS A N 1
ATOM 1488 C CA . LYS A 1 205 ? 4.421 -5.054 -7.053 1.00 98.25 205 LYS A CA 1
ATOM 1489 C C . LYS A 1 205 ? 5.520 -5.870 -7.722 1.00 98.25 205 LYS A C 1
ATOM 1491 O O . LYS A 1 205 ? 6.700 -5.548 -7.587 1.00 98.25 205 LYS A O 1
ATOM 1496 N N . ALA A 1 206 ? 5.145 -6.908 -8.456 1.00 98.56 206 ALA A N 1
ATOM 1497 C CA . ALA A 1 206 ? 6.088 -7.745 -9.171 1.00 98.56 206 ALA A CA 1
ATOM 1498 C C . ALA A 1 206 ? 6.831 -6.953 -10.261 1.00 98.56 206 ALA A C 1
ATOM 1500 O O . ALA A 1 206 ? 8.059 -7.028 -10.336 1.00 98.56 206 ALA A O 1
ATOM 1501 N N . LYS A 1 207 ? 6.114 -6.137 -11.050 1.00 98.44 207 LYS A N 1
ATOM 1502 C CA . LYS A 1 207 ? 6.715 -5.234 -12.049 1.00 98.44 207 LYS A CA 1
ATOM 1503 C C . LYS A 1 207 ? 7.655 -4.235 -11.389 1.00 98.44 207 LYS A C 1
ATOM 1505 O O . LYS A 1 207 ? 8.774 -4.051 -11.851 1.00 98.44 207 LYS A O 1
ATOM 1510 N N . LEU A 1 208 ? 7.251 -3.653 -10.258 1.00 97.50 208 LEU A N 1
ATOM 1511 C CA . LEU A 1 208 ? 8.090 -2.733 -9.492 1.00 97.50 208 LEU A CA 1
ATOM 1512 C C . LEU A 1 208 ? 9.429 -3.377 -9.097 1.00 97.50 208 LEU A C 1
ATOM 1514 O O . LEU A 1 208 ? 10.488 -2.772 -9.280 1.00 97.50 208 LEU A O 1
ATOM 1518 N N . TYR A 1 209 ? 9.397 -4.609 -8.585 1.00 97.44 209 TYR A N 1
ATOM 1519 C CA . TYR A 1 209 ? 10.605 -5.346 -8.216 1.00 97.44 209 TYR A CA 1
ATOM 1520 C C . TYR A 1 209 ? 11.468 -5.731 -9.419 1.00 97.44 209 TYR A C 1
ATOM 1522 O O . TYR A 1 209 ? 12.700 -5.700 -9.331 1.00 97.44 209 TYR A O 1
ATOM 1530 N N . GLN A 1 210 ? 10.846 -6.055 -10.550 1.00 97.94 210 GLN A N 1
ATOM 1531 C CA . GLN A 1 210 ? 11.558 -6.317 -11.793 1.00 97.94 210 GLN A CA 1
ATOM 1532 C C . GLN A 1 210 ? 12.249 -5.053 -12.319 1.00 97.94 210 GLN A C 1
ATOM 1534 O O . GLN A 1 210 ? 13.451 -5.077 -12.577 1.00 97.94 210 GLN A O 1
ATOM 1539 N N . ASP A 1 211 ? 11.524 -3.943 -12.416 1.00 96.38 211 ASP A N 1
ATOM 1540 C CA . ASP A 1 211 ? 11.992 -2.723 -13.073 1.00 96.38 211 ASP A CA 1
ATOM 1541 C C . ASP A 1 211 ? 12.999 -1.947 -12.220 1.00 96.38 211 ASP A C 1
ATOM 1543 O O . ASP A 1 211 ? 14.026 -1.487 -12.722 1.00 96.38 211 ASP A O 1
ATOM 1547 N N . GLN A 1 212 ? 12.736 -1.801 -10.918 1.00 92.69 212 GLN A N 1
ATOM 1548 C CA . GLN A 1 212 ? 13.602 -1.025 -10.023 1.00 92.69 212 GLN A CA 1
ATOM 1549 C C . GLN A 1 212 ? 14.668 -1.887 -9.349 1.00 92.69 212 GLN A C 1
ATOM 1551 O O . GLN A 1 212 ? 15.785 -1.425 -9.118 1.00 92.69 212 GLN A O 1
ATOM 1556 N N . GLY A 1 213 ? 14.324 -3.135 -9.025 1.00 89.94 213 GLY A N 1
ATOM 1557 C CA . GLY A 1 213 ? 15.206 -4.068 -8.327 1.00 89.94 213 GLY A CA 1
ATOM 1558 C C . GLY A 1 213 ? 16.010 -4.979 -9.251 1.00 89.94 213 GLY A C 1
ATOM 1559 O O . GLY A 1 213 ? 16.956 -5.610 -8.782 1.00 89.94 213 GLY A O 1
ATOM 1560 N N . SER A 1 214 ? 15.658 -5.073 -10.543 1.00 96.06 214 SER A N 1
ATOM 1561 C CA . SER A 1 214 ? 16.246 -6.045 -11.485 1.00 96.06 214 SER A CA 1
ATOM 1562 C C . SER A 1 214 ? 16.210 -7.486 -10.951 1.00 96.06 214 SER A C 1
ATOM 1564 O O . SER A 1 214 ? 17.113 -8.286 -11.208 1.00 96.06 214 SER A O 1
ATOM 1566 N N . MET A 1 215 ? 15.183 -7.810 -10.161 1.00 96.69 215 MET A N 1
ATOM 1567 C CA . MET A 1 215 ? 15.045 -9.114 -9.518 1.00 96.69 215 MET A CA 1
ATOM 1568 C C . MET A 1 215 ? 14.617 -10.189 -10.525 1.00 96.69 215 MET A C 1
ATOM 1570 O O . MET A 1 215 ? 13.932 -9.918 -11.512 1.00 96.69 215 MET A O 1
ATOM 1574 N N . SER A 1 216 ? 15.020 -11.439 -10.278 1.00 98.25 216 SER A N 1
ATOM 1575 C CA . SER A 1 216 ? 14.561 -12.581 -11.075 1.00 98.25 216 SER A CA 1
ATOM 1576 C C . SER A 1 216 ? 13.116 -12.942 -10.723 1.00 98.25 216 SER A C 1
ATOM 1578 O O . SER A 1 216 ? 12.678 -12.705 -9.601 1.00 98.25 216 SER A O 1
ATOM 1580 N N . LYS A 1 217 ? 12.391 -13.599 -11.640 1.00 98.25 217 LYS A N 1
ATOM 1581 C CA . LYS A 1 217 ? 11.013 -14.062 -11.384 1.00 98.25 217 LYS A CA 1
ATOM 1582 C C . LYS A 1 217 ? 10.886 -14.897 -10.101 1.00 98.25 217 LYS A C 1
ATOM 1584 O O . LYS A 1 217 ? 9.956 -14.687 -9.340 1.00 98.25 217 LYS A O 1
ATOM 1589 N N . SER A 1 218 ? 11.845 -15.788 -9.834 1.00 98.38 218 SER A N 1
ATOM 1590 C CA . SER A 1 218 ? 11.859 -16.589 -8.598 1.00 98.38 218 SER A CA 1
ATOM 1591 C C . SER A 1 218 ? 12.036 -15.718 -7.354 1.00 98.38 218 SER A C 1
ATOM 1593 O O . SER A 1 218 ? 11.302 -15.886 -6.395 1.00 98.38 218 SER A O 1
ATOM 1595 N N . ALA A 1 219 ? 12.968 -14.759 -7.378 1.00 98.25 219 ALA A N 1
ATOM 1596 C CA . ALA A 1 219 ? 13.186 -13.874 -6.235 1.00 98.25 219 ALA A CA 1
ATOM 1597 C C . ALA A 1 219 ? 11.992 -12.936 -5.998 1.00 98.25 219 ALA A C 1
ATOM 1599 O O . ALA A 1 219 ? 11.706 -12.579 -4.862 1.00 98.25 219 ALA A O 1
ATOM 1600 N N . ILE A 1 220 ? 11.303 -12.528 -7.068 1.00 98.62 220 ILE A N 1
ATOM 1601 C CA . ILE A 1 220 ? 10.070 -11.742 -6.975 1.00 98.62 220 ILE A CA 1
ATOM 1602 C C . ILE A 1 220 ? 8.962 -12.583 -6.345 1.00 98.62 220 ILE A C 1
ATOM 1604 O O . ILE A 1 220 ? 8.298 -12.095 -5.441 1.00 98.62 220 ILE A O 1
ATOM 1608 N N . HIS A 1 221 ? 8.793 -13.837 -6.771 1.00 98.69 221 HIS A N 1
ATOM 1609 C CA . HIS A 1 221 ? 7.821 -14.756 -6.172 1.00 98.69 221 HIS A CA 1
ATOM 1610 C C . HIS A 1 221 ? 8.047 -14.907 -4.665 1.00 98.69 221 HIS A C 1
ATOM 1612 O O . HIS A 1 221 ? 7.149 -14.593 -3.886 1.00 98.69 221 HIS A O 1
ATOM 1618 N N . ASP A 1 222 ? 9.281 -15.238 -4.265 1.00 98.31 222 ASP A N 1
ATOM 1619 C CA . ASP A 1 222 ? 9.670 -15.369 -2.857 1.00 98.31 222 ASP A CA 1
ATOM 1620 C C . ASP A 1 222 ? 9.395 -14.074 -2.073 1.00 98.31 222 ASP A C 1
ATOM 1622 O O . ASP A 1 222 ? 8.949 -14.103 -0.928 1.00 98.31 222 ASP A O 1
ATOM 1626 N N . GLN A 1 223 ? 9.650 -12.912 -2.680 1.00 98.12 223 GLN A N 1
ATOM 1627 C CA . GLN A 1 223 ? 9.434 -11.614 -2.042 1.00 98.12 223 GLN A CA 1
ATOM 1628 C C . GLN A 1 223 ? 7.945 -11.280 -1.876 1.00 98.12 223 GLN A C 1
ATOM 1630 O O . GLN A 1 223 ? 7.559 -10.694 -0.860 1.00 98.12 223 GLN A O 1
ATOM 1635 N N . LEU A 1 224 ? 7.111 -11.645 -2.854 1.00 98.56 224 LEU A N 1
ATOM 1636 C CA . LEU A 1 224 ? 5.668 -11.429 -2.795 1.00 98.56 224 LEU A CA 1
ATOM 1637 C C . LEU A 1 224 ? 5.026 -12.272 -1.690 1.00 98.56 224 LEU A C 1
ATOM 1639 O O . LEU A 1 224 ? 4.162 -11.769 -0.979 1.00 98.56 224 LEU A O 1
ATOM 1643 N N . THR A 1 225 ? 5.464 -13.519 -1.511 1.00 98.56 225 THR A N 1
ATOM 1644 C CA . THR A 1 225 ? 4.887 -14.459 -0.532 1.00 98.56 225 THR A CA 1
ATOM 1645 C C . THR A 1 225 ? 5.552 -14.392 0.844 1.00 98.56 225 THR A C 1
ATOM 1647 O O . THR A 1 225 ? 4.991 -14.867 1.834 1.00 98.56 225 THR A O 1
ATOM 1650 N N . SER A 1 226 ? 6.738 -13.785 0.944 1.00 97.56 226 SER A N 1
ATOM 1651 C CA . SER A 1 226 ? 7.497 -13.699 2.192 1.00 97.56 226 SER A CA 1
ATOM 1652 C C . SER A 1 226 ? 6.694 -13.061 3.326 1.00 97.56 226 SER A C 1
ATOM 1654 O O . SER A 1 226 ? 6.136 -11.972 3.192 1.00 97.56 226 SER A O 1
ATOM 1656 N N . GLN A 1 227 ? 6.759 -13.695 4.500 1.00 93.06 227 GLN A N 1
ATOM 1657 C CA . GLN A 1 227 ? 6.203 -13.187 5.760 1.00 93.06 227 GLN A CA 1
ATOM 1658 C C . GLN A 1 227 ? 6.796 -11.841 6.213 1.00 93.06 227 GLN A C 1
ATOM 1660 O O . GLN A 1 227 ? 6.220 -11.175 7.063 1.00 93.06 227 GLN A O 1
ATOM 1665 N N . TYR A 1 228 ? 7.974 -11.476 5.698 1.00 90.38 228 TYR A N 1
ATOM 1666 C CA . TYR A 1 228 ? 8.638 -10.193 5.958 1.00 90.38 228 TYR A CA 1
ATOM 1667 C C . TYR A 1 228 ? 8.631 -9.278 4.724 1.00 90.38 228 TYR A C 1
ATOM 1669 O O . TYR A 1 228 ? 9.253 -8.217 4.747 1.00 90.38 228 TYR A O 1
ATOM 1677 N N . GLY A 1 229 ? 8.022 -9.738 3.629 1.00 91.81 229 GLY A N 1
ATOM 1678 C CA . GLY A 1 229 ? 7.919 -9.033 2.360 1.00 91.81 229 GLY A CA 1
ATOM 1679 C C . GLY A 1 229 ? 6.512 -8.491 2.171 1.00 91.81 229 GLY A C 1
ATOM 1680 O O . GLY A 1 229 ? 6.034 -7.707 2.984 1.00 91.81 229 GLY A O 1
ATOM 1681 N N . GLU A 1 230 ? 5.864 -8.897 1.081 1.00 97.31 230 GLU A N 1
ATOM 1682 C CA . GLU A 1 230 ? 4.543 -8.372 0.731 1.00 97.31 230 GLU A CA 1
ATOM 1683 C C . GLU A 1 230 ? 3.378 -9.198 1.273 1.00 97.31 230 GLU A C 1
ATOM 1685 O O . GLU A 1 230 ? 2.268 -8.681 1.300 1.00 97.31 230 GLU A O 1
ATOM 1690 N N . GLN A 1 231 ? 3.589 -10.443 1.713 1.00 98.31 231 GLN A N 1
ATOM 1691 C CA . GLN A 1 231 ? 2.544 -11.315 2.274 1.00 98.31 231 GLN A CA 1
ATOM 1692 C C . GLN A 1 231 ? 1.319 -11.520 1.350 1.00 98.31 231 GLN A C 1
ATOM 1694 O O . GLN A 1 231 ? 0.191 -11.663 1.827 1.00 98.31 231 GLN A O 1
ATOM 1699 N N . PHE A 1 232 ? 1.520 -11.530 0.030 1.00 98.75 232 PHE A N 1
ATOM 1700 C CA . PHE A 1 232 ? 0.513 -12.029 -0.909 1.00 98.75 232 PHE A CA 1
ATOM 1701 C C . PHE A 1 232 ? 0.307 -13.532 -0.731 1.00 98.75 232 PHE A C 1
ATOM 1703 O O . PHE A 1 232 ? 1.195 -14.258 -0.277 1.00 98.75 232 PHE A O 1
ATOM 1710 N N . THR A 1 233 ? -0.871 -14.013 -1.117 1.00 98.62 233 THR A N 1
ATOM 1711 C CA . THR A 1 233 ? -1.124 -15.451 -1.196 1.00 98.62 233 THR A CA 1
ATOM 1712 C C . THR A 1 233 ? -0.306 -16.082 -2.322 1.00 98.62 233 THR A C 1
ATOM 1714 O O . THR A 1 233 ? 0.025 -15.427 -3.312 1.00 98.62 233 THR A O 1
ATOM 1717 N N . GLU A 1 234 ? -0.044 -17.385 -2.207 1.00 98.38 234 GLU A N 1
ATOM 1718 C CA . GLU A 1 234 ? 0.663 -18.153 -3.239 1.00 98.38 234 GLU A CA 1
ATOM 1719 C C . GLU A 1 234 ? 0.019 -17.972 -4.623 1.00 98.38 234 GLU A C 1
ATOM 1721 O O . GLU A 1 234 ? 0.700 -17.691 -5.602 1.00 98.38 234 GLU A O 1
ATOM 1726 N N . SER A 1 235 ? -1.315 -18.026 -4.694 1.00 98.69 235 SER A N 1
ATOM 1727 C CA . SER A 1 235 ? -2.057 -17.867 -5.947 1.00 98.69 235 SER A CA 1
ATOM 1728 C C . SER A 1 235 ? -1.917 -16.481 -6.581 1.00 98.69 235 SER A C 1
ATOM 1730 O O . SER A 1 235 ? -1.887 -16.376 -7.806 1.00 98.69 235 SER A O 1
ATOM 1732 N N . GLU A 1 236 ? -1.837 -15.421 -5.774 1.00 98.75 236 GLU A N 1
ATOM 1733 C CA . GLU A 1 236 ? -1.661 -14.049 -6.272 1.00 98.75 236 GLU A CA 1
ATOM 1734 C C . GLU A 1 236 ? -0.230 -13.833 -6.776 1.00 98.75 236 GLU A C 1
ATOM 1736 O O . GLU A 1 236 ? -0.023 -13.223 -7.827 1.00 98.75 236 GLU A O 1
ATOM 1741 N N . ALA A 1 237 ? 0.761 -14.382 -6.067 1.00 98.75 237 ALA A N 1
ATOM 1742 C CA . ALA A 1 237 ? 2.150 -14.362 -6.506 1.00 98.75 237 ALA A CA 1
ATOM 1743 C C . ALA A 1 237 ? 2.348 -15.180 -7.793 1.00 98.75 237 ALA A C 1
ATOM 1745 O O . ALA A 1 237 ? 2.971 -14.696 -8.739 1.00 98.75 237 ALA A O 1
ATOM 1746 N N . ASP A 1 238 ? 1.763 -16.376 -7.881 1.00 98.81 238 ASP A N 1
ATOM 1747 C CA . ASP A 1 238 ? 1.784 -17.207 -9.088 1.00 98.81 238 ASP A CA 1
ATOM 1748 C C . ASP A 1 238 ? 1.163 -16.476 -10.281 1.00 98.81 238 ASP A C 1
ATOM 1750 O O . ASP A 1 238 ? 1.744 -16.443 -11.372 1.00 98.81 238 ASP A O 1
ATOM 1754 N N . TYR A 1 239 ? 0.006 -15.838 -10.069 1.00 98.75 239 TYR A N 1
ATOM 1755 C CA . TYR A 1 239 ? -0.627 -14.998 -11.079 1.00 98.75 239 TYR A CA 1
ATOM 1756 C C . TYR A 1 239 ? 0.307 -13.868 -11.525 1.00 98.75 239 TYR A C 1
ATOM 1758 O O . TYR A 1 239 ? 0.490 -13.662 -12.728 1.00 98.75 239 TYR A O 1
ATOM 1766 N N . ALA A 1 240 ? 0.924 -13.153 -10.584 1.00 98.69 240 ALA A N 1
ATOM 1767 C CA . ALA A 1 240 ? 1.833 -12.057 -10.890 1.00 98.69 240 ALA A CA 1
ATOM 1768 C C . ALA A 1 240 ? 3.017 -12.523 -11.752 1.00 98.69 240 ALA A C 1
ATOM 1770 O O . ALA A 1 240 ? 3.303 -11.915 -12.779 1.00 98.69 240 ALA A O 1
ATOM 1771 N N . ILE A 1 241 ? 3.660 -13.642 -11.403 1.00 98.69 241 ILE A N 1
ATOM 1772 C CA . ILE A 1 241 ? 4.811 -14.186 -12.143 1.00 98.69 241 ILE A CA 1
ATOM 1773 C C . ILE A 1 241 ? 4.440 -14.688 -13.540 1.00 98.69 241 ILE A C 1
ATOM 1775 O O . ILE A 1 241 ? 5.226 -14.529 -14.487 1.00 98.69 241 ILE A O 1
ATOM 1779 N N . ALA A 1 242 ? 3.255 -15.285 -13.680 1.00 98.56 242 ALA A N 1
ATOM 1780 C CA . ALA A 1 242 ? 2.737 -15.741 -14.965 1.00 98.56 242 ALA A CA 1
ATOM 1781 C C . ALA A 1 242 ? 2.471 -14.579 -15.938 1.00 98.56 242 ALA A C 1
ATOM 1783 O O . ALA A 1 242 ? 2.562 -14.773 -17.150 1.00 98.56 242 ALA A O 1
ATOM 1784 N N . ASN A 1 243 ? 2.186 -13.384 -15.412 1.00 98.06 243 ASN A N 1
ATOM 1785 C CA . ASN A 1 243 ? 1.857 -12.182 -16.182 1.00 98.06 243 ASN A CA 1
ATOM 1786 C C . ASN A 1 243 ? 2.981 -11.121 -16.199 1.00 98.06 243 ASN A C 1
ATOM 1788 O O . ASN A 1 243 ? 2.751 -10.003 -16.664 1.00 98.06 243 ASN A O 1
ATOM 1792 N N . LEU A 1 244 ? 4.177 -11.477 -15.709 1.00 91.69 244 LEU A N 1
ATOM 1793 C CA . LEU A 1 244 ? 5.392 -10.650 -15.675 1.00 91.69 244 LEU A CA 1
ATOM 1794 C C . LEU A 1 244 ? 6.220 -10.743 -16.961 1.00 91.69 244 LEU A C 1
ATOM 1796 O O . LEU A 1 244 ? 6.692 -9.704 -17.459 1.00 91.69 244 LEU A O 1
#

Radius of gyration: 33.13 Å; chains: 1; bounding box: 136×62×48 Å

Foldseek 3Di:
DDDDDDDDDDDDPDDDDPDDDDDDPVLLVVLVVLVVVLVVCVPDPPVPPPSVVSLVVSVVSLVVVVVCVVVVNDDDVPSSVVSVVSNVVVVVVVVVVVVVVVVVVVVVVVPPPDDDDDDDDDDDDDDDDDDDDDDDPPDPDDVVVVVLLVVLLVQLLCCCPPVLAALVRSLCQCCPPPHVNRPNVSNVSSSVPHDHDNLVSLLVQLVCCCPVVVDDLVVSLCQCCDPPHRNHDNVSSVSNSVVD